Protein AF-0000000076374264 (afdb_homodimer)

Organism: Callorhinchus milii (NCBI:txid7868)

Structure (mmCIF, N/CA/C/O backbone):
data_AF-0000000076374264-model_v1
#
loop_
_entity.id
_entity.type
_entity.pdbx_description
1 polymer 'Immunoglobulin V-set domain-containing protein'
#
loop_
_atom_site.group_PDB
_atom_site.id
_atom_site.type_symbol
_atom_site.label_atom_id
_atom_site.label_alt_id
_atom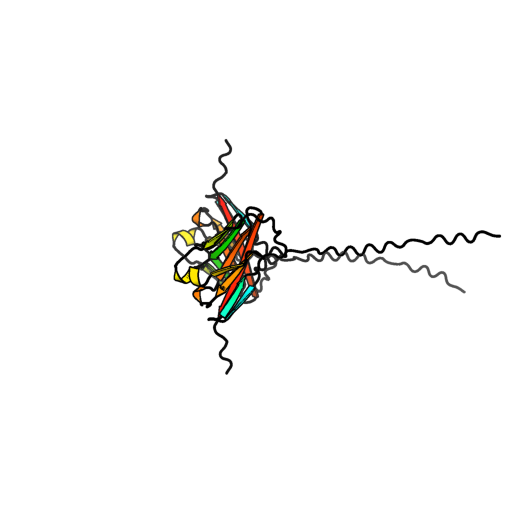_site.label_comp_id
_atom_site.label_asym_id
_atom_site.label_entity_id
_atom_site.label_seq_id
_atom_site.pdbx_PDB_ins_code
_atom_site.Cartn_x
_atom_site.Cartn_y
_atom_site.Cartn_z
_atom_site.occupancy
_atom_site.B_iso_or_equiv
_atom_site.auth_seq_id
_atom_site.auth_comp_id
_atom_site.auth_asym_id
_atom_site.auth_atom_id
_atom_site.pdbx_PDB_model_num
ATOM 1 N N . LEU A 1 1 ? 64.688 36.906 -27.109 1 21.7 1 LEU A N 1
ATOM 2 C CA . LEU A 1 1 ? 63.906 35.781 -27.516 1 21.7 1 LEU A CA 1
ATOM 3 C C . LEU A 1 1 ? 63.156 35.188 -26.312 1 21.7 1 LEU A C 1
ATOM 5 O O . LEU A 1 1 ? 63.406 35.562 -25.172 1 21.7 1 LEU A O 1
ATOM 9 N N . SER A 1 2 ? 63.312 33.812 -25.891 1 21.61 2 SER A N 1
ATOM 10 C CA . SER A 1 2 ? 62.156 32.906 -25.766 1 21.61 2 SER A CA 1
ATOM 11 C C . SER A 1 2 ? 61.375 33.219 -24.516 1 21.61 2 SER A C 1
ATOM 13 O O . SER A 1 2 ? 61.844 33.938 -23.625 1 21.61 2 SER A O 1
ATOM 15 N N . LEU A 1 3 ? 60.844 32.188 -23.984 1 24.75 3 LEU A N 1
ATOM 16 C CA . LEU A 1 3 ? 59.656 31.344 -23.859 1 24.75 3 LEU A CA 1
ATOM 17 C C . LEU A 1 3 ? 59.188 31.297 -22.422 1 24.75 3 LEU A C 1
ATOM 19 O O . LEU A 1 3 ? 58.281 30.516 -22.094 1 24.75 3 LEU A O 1
ATOM 23 N N . CYS A 1 4 ? 59.781 31.906 -21.375 1 28.73 4 CYS A N 1
ATOM 24 C CA . CYS A 1 4 ? 59.312 31.203 -20.188 1 28.73 4 CYS A CA 1
ATOM 25 C C . CYS A 1 4 ? 57.781 31.328 -20.078 1 28.73 4 CYS A C 1
ATOM 27 O O . CYS A 1 4 ? 57.25 32.438 -20.062 1 28.73 4 CYS A O 1
ATOM 29 N N . VAL A 1 5 ? 56.906 30.156 -20.391 1 30.7 5 VAL A N 1
ATOM 30 C CA . VAL A 1 5 ? 55.562 29.562 -20.469 1 30.7 5 VAL A CA 1
ATOM 31 C C . VAL A 1 5 ? 54.906 29.578 -19.078 1 30.7 5 VAL A C 1
ATOM 33 O O . VAL A 1 5 ? 54.719 28.531 -18.469 1 30.7 5 VAL A O 1
ATOM 36 N N . SER A 1 6 ? 55.25 30.234 -18.016 1 37.56 6 SER A N 1
ATOM 37 C CA . SER A 1 6 ? 54.594 29.734 -16.797 1 37.56 6 SER A CA 1
ATOM 38 C C . SER A 1 6 ? 53.094 29.828 -16.891 1 37.56 6 SER A C 1
ATOM 40 O O . SER A 1 6 ? 52.531 30.906 -17.125 1 37.56 6 SER A O 1
ATOM 42 N N . HIS A 1 7 ? 52.375 28.656 -17.5 1 33.78 7 HIS A N 1
ATOM 43 C CA . HIS A 1 7 ? 50.938 28.359 -17.547 1 33.78 7 HIS A CA 1
ATOM 44 C C . HIS A 1 7 ? 50.344 28.344 -16.141 1 33.78 7 HIS A C 1
ATOM 46 O O . HIS A 1 7 ? 50.781 27.578 -15.281 1 33.78 7 HIS A O 1
ATOM 52 N N . SER A 1 8 ? 49.969 29.422 -15.516 1 42.41 8 SER A N 1
ATOM 53 C CA . SER A 1 8 ? 49.156 29.453 -14.297 1 42.41 8 SER A CA 1
ATOM 54 C C . SER A 1 8 ? 47.844 28.656 -14.469 1 42.41 8 SER A C 1
ATOM 56 O O . SER A 1 8 ? 47.062 28.953 -15.352 1 42.41 8 SER A O 1
ATOM 58 N N . LEU A 1 9 ? 47.875 27.297 -14.195 1 34.19 9 LEU A N 1
ATOM 59 C CA . LEU A 1 9 ? 46.781 26.344 -14.055 1 34.19 9 LEU A CA 1
ATOM 60 C C . LEU A 1 9 ? 45.781 26.828 -13.016 1 34.19 9 LEU A C 1
ATOM 62 O O . LEU A 1 9 ? 46.094 26.891 -11.82 1 34.19 9 LEU A O 1
ATOM 66 N N . SER A 1 10 ? 44.938 27.828 -13.219 1 43.94 10 SER A N 1
ATOM 67 C CA . SER A 1 10 ? 43.844 28.156 -12.312 1 43.94 10 SER A CA 1
ATOM 68 C C . SER A 1 10 ? 42.875 27.016 -12.195 1 43.94 10 SER A C 1
ATOM 70 O O . SER A 1 10 ? 42.312 26.531 -13.203 1 43.94 10 SER A O 1
ATOM 72 N N . VAL A 1 11 ? 42.906 26.125 -11.172 1 30.8 11 VAL A N 1
ATOM 73 C CA . VAL A 1 11 ? 42 25.062 -10.742 1 30.8 11 VAL A CA 1
ATOM 74 C C . VAL A 1 11 ? 40.656 25.672 -10.344 1 30.8 11 VAL A C 1
ATOM 76 O O . VAL A 1 11 ? 40.594 26.469 -9.414 1 30.8 11 VAL A O 1
ATOM 79 N N . CYS A 1 12 ? 39.688 25.969 -11.266 1 33.09 12 CYS A N 1
ATOM 80 C CA . CYS A 1 12 ? 38.281 26.203 -10.969 1 33.09 12 CYS A CA 1
ATOM 81 C C . CYS A 1 12 ? 37.656 25.031 -10.203 1 33.09 12 CYS A C 1
ATOM 83 O O . CYS A 1 12 ? 37.5 23.953 -10.758 1 33.09 12 CYS A O 1
ATOM 85 N N . LEU A 1 13 ? 37.938 24.906 -8.922 1 30.41 13 LEU A N 1
ATOM 86 C CA . LEU A 1 13 ? 37.188 23.984 -8.062 1 30.41 13 LEU A CA 1
ATOM 87 C C . LEU A 1 13 ? 35.719 24.297 -8.07 1 30.41 13 LEU A C 1
ATOM 89 O O . LEU A 1 13 ? 35.281 25.297 -7.508 1 30.41 13 LEU A O 1
ATOM 93 N N . THR A 1 14 ? 34.938 24 -9.195 1 37.06 14 THR A N 1
ATOM 94 C CA . THR A 1 14 ? 33.469 23.969 -9.195 1 37.06 14 THR A CA 1
ATOM 95 C C . THR A 1 14 ? 32.938 22.984 -8.164 1 37.06 14 THR A C 1
ATOM 97 O O . THR A 1 14 ? 33.156 21.781 -8.281 1 37.06 14 THR A O 1
ATOM 100 N N . LEU A 1 15 ? 32.875 23.422 -6.918 1 33.69 15 LEU A N 1
ATOM 101 C CA . LEU A 1 15 ? 32.031 22.734 -5.938 1 33.69 15 LEU A CA 1
ATOM 102 C C . LEU A 1 15 ? 30.594 22.688 -6.406 1 33.69 15 LEU A C 1
ATOM 104 O O . LEU A 1 15 ? 29.875 23.688 -6.359 1 33.69 15 LEU A O 1
ATOM 108 N N . SER A 1 16 ? 30.266 21.875 -7.461 1 37.72 16 SER A N 1
ATOM 109 C CA . SER A 1 16 ? 28.859 21.594 -7.766 1 37.72 16 SER A CA 1
ATOM 110 C C . SER A 1 16 ? 28.188 20.844 -6.629 1 37.72 16 SER A C 1
ATOM 112 O O . SER A 1 16 ? 28.516 19.672 -6.371 1 37.72 16 SER A O 1
ATOM 114 N N . LEU A 1 17 ? 27.75 21.5 -5.602 1 33.06 17 LEU A N 1
ATOM 115 C CA . LEU A 1 17 ? 26.781 20.906 -4.691 1 33.06 17 LEU A CA 1
ATOM 116 C C . LEU A 1 17 ? 25.531 20.453 -5.445 1 33.06 17 LEU A C 1
ATOM 118 O O . LEU A 1 17 ? 24.672 21.266 -5.777 1 33.06 17 LEU A O 1
ATOM 122 N N . SER A 1 18 ? 25.625 19.438 -6.352 1 36.75 18 SER A N 1
ATOM 123 C CA . SER A 1 18 ? 24.406 18.812 -6.828 1 36.75 18 SER A CA 1
ATOM 124 C C . SER A 1 18 ? 23.609 18.203 -5.676 1 36.75 18 SER A C 1
ATOM 126 O O . SER A 1 18 ? 24.078 17.266 -5.02 1 36.75 18 SER A O 1
ATOM 128 N N . VAL A 1 19 ? 22.906 19 -4.98 1 33 19 VAL A N 1
ATOM 129 C CA . VAL A 1 19 ? 21.844 18.391 -4.168 1 33 19 VAL A CA 1
ATOM 130 C C . VAL A 1 19 ? 20.984 17.484 -5.031 1 33 19 VAL A C 1
ATOM 132 O O . VAL A 1 19 ? 20.188 17.953 -5.844 1 33 19 VAL A O 1
ATOM 135 N N . SER A 1 20 ? 21.531 16.344 -5.594 1 35.19 20 SER A N 1
ATOM 136 C CA . SER A 1 20 ? 20.656 15.289 -6.098 1 35.19 20 SER A CA 1
ATOM 137 C C . SER A 1 20 ? 19.625 14.891 -5.059 1 35.19 20 SER A C 1
ATOM 139 O O . SER A 1 20 ? 19.938 14.211 -4.082 1 35.19 20 SER A O 1
ATOM 141 N N . HIS A 1 21 ? 18.719 15.805 -4.816 1 34.31 21 HIS A N 1
ATOM 142 C CA . HIS A 1 21 ? 17.578 15.25 -4.105 1 34.31 21 HIS A CA 1
ATOM 143 C C . HIS A 1 21 ? 17.094 13.961 -4.758 1 34.31 21 HIS A C 1
ATOM 145 O O . HIS A 1 21 ? 16.547 13.984 -5.863 1 34.31 21 HIS A O 1
ATOM 151 N N . THR A 1 22 ? 17.812 12.875 -4.652 1 33.56 22 THR A N 1
ATOM 152 C CA . THR A 1 22 ? 17.25 11.562 -4.969 1 33.56 22 THR A CA 1
ATOM 153 C C . THR A 1 22 ? 15.938 11.336 -4.207 1 33.56 22 THR A C 1
ATOM 155 O O . THR A 1 22 ? 15.938 11.273 -2.975 1 33.56 22 THR A O 1
ATOM 158 N N . LEU A 1 23 ? 14.922 12.148 -4.504 1 34.53 23 LEU A N 1
ATOM 159 C CA . LEU A 1 23 ? 13.656 11.586 -4.043 1 34.53 23 LEU A CA 1
ATOM 160 C C . LEU A 1 23 ? 13.656 10.07 -4.141 1 34.53 23 LEU A C 1
ATOM 162 O O . LEU A 1 23 ? 13.828 9.516 -5.23 1 34.53 23 LEU A O 1
ATOM 166 N N . SER A 1 24 ? 14.344 9.367 -3.285 1 37.84 24 SER A N 1
ATOM 167 C CA . SER A 1 24 ? 14.219 7.914 -3.215 1 37.84 24 SER A CA 1
ATOM 168 C C . SER A 1 24 ? 12.766 7.48 -3.365 1 37.84 24 SER A C 1
ATOM 170 O O . SER A 1 24 ? 11.953 7.695 -2.465 1 37.84 24 SER A O 1
ATOM 172 N N . GLN A 1 25 ? 12.117 7.773 -4.512 1 42.06 25 GLN A N 1
ATOM 173 C CA . GLN A 1 25 ? 10.82 7.285 -4.953 1 42.06 25 GLN A CA 1
ATOM 174 C C . GLN A 1 25 ? 10.57 5.863 -4.457 1 42.06 25 GLN A C 1
ATOM 176 O O . GLN A 1 25 ? 11.383 4.965 -4.691 1 42.06 25 GLN A O 1
ATOM 181 N N . CYS A 1 26 ? 10.297 5.645 -3.232 1 46.81 26 CYS A N 1
ATOM 182 C CA . CYS A 1 26 ? 9.867 4.289 -2.904 1 46.81 26 CYS A CA 1
ATOM 183 C C . CYS A 1 26 ? 8.867 3.77 -3.926 1 46.81 26 CYS A C 1
ATOM 185 O O . CYS A 1 26 ? 7.703 4.184 -3.924 1 46.81 26 CYS A O 1
ATOM 187 N N . ASN A 1 27 ? 9.289 3.574 -5.156 1 53.56 27 ASN A N 1
ATOM 188 C CA . ASN A 1 27 ? 8.57 3.182 -6.363 1 53.56 27 ASN A CA 1
ATOM 189 C C . ASN A 1 27 ? 7.98 1.78 -6.234 1 53.56 27 ASN A C 1
ATOM 191 O O . ASN A 1 27 ? 8.719 0.8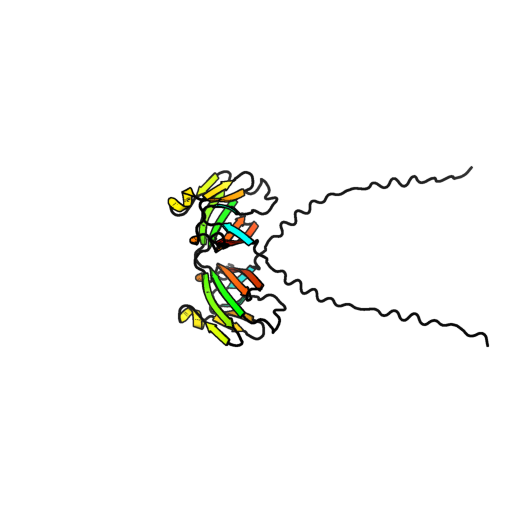 -6.113 1 53.56 27 ASN A O 1
ATOM 195 N N . ALA A 1 28 ? 6.762 1.718 -5.516 1 66.19 28 ALA A N 1
ATOM 196 C CA . ALA A 1 28 ? 6.137 0.41 -5.688 1 66.19 28 ALA A CA 1
ATOM 197 C C . ALA A 1 28 ? 6.309 -0.099 -7.113 1 66.19 28 ALA A C 1
ATOM 199 O O . ALA A 1 28 ? 6.332 0.688 -8.062 1 66.19 28 ALA A O 1
ATOM 200 N N . VAL A 1 29 ? 6.797 -1.328 -7.215 1 73.25 29 VAL A N 1
ATOM 201 C CA . VAL A 1 29 ? 6.812 -1.967 -8.523 1 73.25 29 VAL A CA 1
ATOM 202 C C . VAL A 1 29 ? 5.402 -2 -9.102 1 73.25 29 VAL A C 1
ATOM 204 O O . VAL A 1 29 ? 4.445 -2.334 -8.398 1 73.25 29 VAL A O 1
ATOM 207 N N . VAL A 1 30 ? 5.27 -1.472 -10.258 1 77.25 30 VAL A N 1
ATOM 208 C CA . VAL A 1 30 ? 3.971 -1.433 -10.922 1 77.25 30 VAL A CA 1
ATOM 209 C C . VAL A 1 30 ? 3.742 -2.734 -11.688 1 77.25 30 VAL A C 1
ATOM 211 O O . VAL A 1 30 ? 4.613 -3.188 -12.43 1 77.25 30 VAL A O 1
ATOM 214 N N . VAL A 1 31 ? 2.631 -3.357 -11.422 1 84.44 31 VAL A N 1
ATOM 215 C CA . VAL A 1 31 ? 2.201 -4.555 -12.141 1 84.44 31 VAL A CA 1
ATOM 216 C C . VAL A 1 31 ? 0.939 -4.25 -12.945 1 84.44 31 VAL A C 1
ATOM 218 O O . VAL A 1 31 ? -0.062 -3.791 -12.391 1 84.44 31 VAL A O 1
ATOM 221 N N . VAL A 1 32 ? 1.051 -4.461 -14.297 1 85.81 32 VAL A N 1
ATOM 222 C CA . VAL A 1 32 ? -0.078 -4.188 -15.18 1 85.81 32 VAL A CA 1
ATOM 223 C C . VAL A 1 32 ? -0.627 -5.5 -15.734 1 85.81 32 VAL A C 1
ATOM 225 O O . VAL A 1 32 ? 0.137 -6.41 -16.078 1 85.81 32 VAL A O 1
ATOM 228 N N . GLY A 1 33 ? -1.966 -5.633 -15.75 1 89.5 33 GLY A N 1
ATOM 229 C CA . GLY A 1 33 ? -2.602 -6.816 -16.312 1 89.5 33 GLY A CA 1
ATOM 230 C C . GLY A 1 33 ? -3.928 -6.52 -16.984 1 89.5 33 GLY A C 1
ATOM 231 O O . GLY A 1 33 ? -4.484 -5.434 -16.812 1 89.5 33 GLY A O 1
ATOM 232 N N . THR A 1 34 ? -4.312 -7.469 -17.828 1 92.56 34 THR A N 1
ATOM 233 C CA . THR A 1 34 ? -5.602 -7.414 -18.516 1 92.56 34 THR A CA 1
ATOM 234 C C . THR A 1 34 ? -6.625 -8.281 -17.797 1 92.56 34 THR A C 1
ATOM 236 O O . THR A 1 34 ? -6.305 -9.383 -17.344 1 92.56 34 THR A O 1
ATOM 239 N N . LEU A 1 35 ? -7.941 -7.754 -17.781 1 92 35 LEU A N 1
ATOM 240 C CA . LEU A 1 35 ? -9.008 -8.531 -17.156 1 92 35 LEU A CA 1
ATOM 241 C C . LEU A 1 35 ? -9.141 -9.898 -17.828 1 92 35 LEU A C 1
ATOM 243 O O . LEU A 1 35 ? -9.039 -10.008 -19.047 1 92 35 LEU A O 1
ATOM 247 N N . GLY A 1 36 ? -9.359 -10.898 -17.031 1 92.94 36 GLY A N 1
ATOM 248 C CA . GLY A 1 36 ? -9.531 -12.25 -17.531 1 92.94 36 GLY A CA 1
ATOM 249 C C . GLY A 1 36 ? -8.219 -12.992 -17.703 1 92.94 36 GLY A C 1
ATOM 250 O O . GLY A 1 36 ? -8.211 -14.211 -17.891 1 92.94 36 GLY A O 1
ATOM 251 N N . ASP A 1 37 ? -7.098 -12.336 -17.641 1 94.06 37 ASP A N 1
ATOM 252 C CA . ASP A 1 37 ? -5.793 -12.961 -17.828 1 94.06 37 ASP A CA 1
ATOM 253 C C . ASP A 1 37 ? -5.176 -13.352 -16.484 1 94.06 37 ASP A C 1
ATOM 255 O O . ASP A 1 37 ? -5.867 -13.398 -15.469 1 94.06 37 ASP A O 1
ATOM 259 N N . THR A 1 38 ? -3.953 -13.82 -16.578 1 94.62 38 THR A N 1
ATOM 260 C CA . THR A 1 38 ? -3.186 -14.227 -15.414 1 94.62 38 THR A CA 1
ATOM 261 C C . THR A 1 38 ? -1.975 -13.32 -15.219 1 94.62 38 THR A C 1
ATOM 263 O O . THR A 1 38 ? -1.305 -12.953 -16.188 1 94.62 38 THR A O 1
ATOM 266 N N . VAL A 1 39 ? -1.708 -12.961 -13.953 1 93.75 39 VAL A N 1
ATOM 267 C CA . VAL A 1 39 ? -0.512 -12.18 -13.648 1 93.75 39 VAL A CA 1
ATOM 268 C C . VAL A 1 39 ? 0.29 -12.867 -12.547 1 93.75 39 VAL A C 1
ATOM 270 O O . VAL A 1 39 ? -0.277 -13.555 -11.695 1 93.75 39 VAL A O 1
ATOM 273 N N . GLN A 1 40 ? 1.629 -12.641 -12.625 1 92.44 40 GLN A N 1
ATOM 274 C CA . GLN A 1 40 ? 2.525 -13.055 -11.555 1 92.44 40 GLN A CA 1
ATOM 275 C C . GLN A 1 40 ? 3.07 -11.844 -10.797 1 92.44 40 GLN A C 1
ATOM 277 O O . GLN A 1 40 ? 3.621 -10.922 -11.406 1 92.44 40 GLN A O 1
ATOM 282 N N . LEU A 1 41 ? 2.834 -11.875 -9.516 1 88.94 41 LEU A N 1
ATOM 283 C CA . LEU A 1 41 ? 3.432 -10.82 -8.703 1 88.94 41 LEU A CA 1
ATOM 284 C C . LEU A 1 41 ? 4.902 -11.117 -8.422 1 88.94 41 LEU A C 1
ATOM 286 O O . LEU A 1 41 ? 5.238 -12.203 -7.934 1 88.94 41 LEU A O 1
ATOM 290 N N . PRO A 1 42 ? 5.625 -10.117 -8.75 1 81.31 42 PRO A N 1
ATOM 291 C CA . PRO A 1 42 ? 7.055 -10.367 -8.578 1 81.31 42 PRO A CA 1
ATOM 292 C C . PRO A 1 42 ? 7.473 -10.453 -7.113 1 81.31 42 PRO A C 1
ATOM 294 O O . PRO A 1 42 ? 6.859 -9.805 -6.258 1 81.31 42 PRO A O 1
ATOM 297 N N . SER A 1 43 ? 8.336 -11.359 -6.773 1 78.12 43 SER A N 1
ATOM 298 C CA . SER A 1 43 ? 9.055 -11.414 -5.5 1 78.12 43 SER A CA 1
ATOM 299 C C . SER A 1 43 ? 10.5 -10.977 -5.664 1 78.12 43 SER A C 1
ATOM 301 O O . SER A 1 43 ? 11.07 -11.086 -6.754 1 78.12 43 SER A O 1
ATOM 303 N N . PRO A 1 44 ? 10.938 -10.266 -4.57 1 68.75 44 PRO A N 1
ATOM 304 C CA . PRO A 1 44 ? 12.344 -9.883 -4.719 1 68.75 44 PRO A CA 1
ATOM 305 C C . PRO A 1 44 ? 13.234 -11.055 -5.117 1 68.75 44 PRO A C 1
ATOM 307 O O . PRO A 1 44 ? 13.023 -12.18 -4.656 1 68.75 44 PRO A O 1
ATOM 310 N N . ARG A 1 45 ? 13.969 -10.641 -6.156 1 64.75 45 ARG A N 1
ATOM 311 C CA . ARG A 1 45 ? 14.922 -11.641 -6.617 1 64.75 45 ARG A CA 1
ATOM 312 C C . ARG A 1 45 ? 15.906 -12.016 -5.508 1 64.75 45 ARG A C 1
ATOM 314 O O . ARG A 1 45 ? 16.312 -11.156 -4.727 1 64.75 45 ARG A O 1
ATOM 321 N N . GLY A 1 46 ? 16.156 -13.258 -5.445 1 64.88 46 GLY A N 1
ATOM 322 C CA . GLY A 1 46 ? 17.188 -13.734 -4.535 1 64.88 46 GLY A CA 1
ATOM 323 C C . GLY A 1 46 ? 16.625 -14.227 -3.215 1 64.88 46 GLY A C 1
ATOM 324 O O . GLY A 1 46 ? 17.375 -14.391 -2.244 1 64.88 46 GLY A O 1
ATOM 325 N N . LEU A 1 47 ? 15.336 -14.117 -3.225 1 68.06 47 LEU A N 1
ATOM 326 C CA . LEU A 1 47 ? 14.836 -14.727 -1.999 1 68.06 47 LEU A CA 1
ATOM 327 C C . LEU A 1 47 ? 15.43 -16.109 -1.798 1 68.06 47 LEU A C 1
ATOM 329 O O . LEU A 1 47 ? 15.5 -16.906 -2.742 1 68.06 47 LEU A O 1
ATOM 333 N N . SER A 1 48 ? 16.375 -16.109 -0.872 1 63.22 48 SER A N 1
ATOM 334 C CA . SER A 1 48 ? 17.125 -17.312 -0.541 1 63.22 48 SER A CA 1
ATOM 335 C C . SER A 1 48 ? 16.172 -18.484 -0.235 1 63.22 48 SER A C 1
ATOM 337 O O . SER A 1 48 ? 15.062 -18.266 0.247 1 63.22 48 SER A O 1
ATOM 339 N N . PRO A 1 49 ? 16.578 -19.547 -0.629 1 62.97 49 PRO A N 1
ATOM 340 C CA . PRO A 1 49 ? 15.867 -20.766 -0.216 1 62.97 49 PRO A CA 1
ATOM 341 C C . PRO A 1 49 ? 15.656 -20.844 1.294 1 62.97 49 PRO A C 1
ATOM 343 O O . PRO A 1 49 ? 14.828 -21.625 1.768 1 62.97 49 PRO A O 1
ATOM 346 N N . GLU A 1 50 ? 16.234 -19.875 1.993 1 75.19 50 GLU A N 1
ATOM 347 C CA . GLU A 1 50 ? 16.188 -19.984 3.449 1 75.19 50 GLU A CA 1
ATOM 348 C C . GLU A 1 50 ? 15.031 -19.172 4.031 1 75.19 50 GLU A C 1
ATOM 350 O O . GLU A 1 50 ? 14.836 -19.141 5.246 1 75.19 50 GLU A O 1
ATOM 355 N N . ILE A 1 51 ? 14.242 -18.781 3.143 1 81 51 ILE A N 1
ATOM 356 C CA . ILE A 1 51 ? 13.141 -17.984 3.672 1 81 51 ILE A CA 1
ATOM 357 C C . ILE A 1 51 ? 12.109 -18.906 4.312 1 81 51 ILE A C 1
ATOM 359 O O . ILE A 1 51 ? 11.617 -19.844 3.672 1 81 51 ILE A O 1
ATOM 363 N N . ASP A 1 52 ? 11.828 -18.516 5.555 1 84.31 52 ASP A N 1
ATOM 364 C CA . ASP A 1 52 ? 10.977 -19.391 6.348 1 84.31 52 ASP A CA 1
ATOM 365 C C . ASP A 1 52 ? 9.5 -19.031 6.168 1 84.31 52 ASP A C 1
ATOM 367 O O . ASP A 1 52 ? 8.625 -19.891 6.355 1 84.31 52 ASP A O 1
ATOM 371 N N . SER A 1 53 ? 9.305 -17.719 5.906 1 89.62 53 SER A N 1
ATOM 372 C CA . SER A 1 53 ? 7.895 -17.344 5.812 1 89.62 53 SER A CA 1
ATOM 373 C C . SER A 1 53 ? 7.691 -16.156 4.879 1 89.62 53 SER A C 1
ATOM 375 O O . SER A 1 53 ? 8.477 -15.211 4.895 1 89.62 53 SER A O 1
ATOM 377 N N . VAL A 1 54 ? 6.68 -16.344 4.016 1 90.44 54 VAL A N 1
ATOM 378 C CA . VAL A 1 54 ? 6.223 -15.242 3.17 1 90.44 54 VAL A CA 1
ATOM 379 C C . VAL A 1 54 ? 4.703 -15.125 3.242 1 90.44 54 VAL A C 1
ATOM 381 O O . VAL A 1 54 ? 3.996 -16.141 3.174 1 90.44 54 VAL A O 1
ATOM 384 N N . MET A 1 55 ? 4.152 -13.93 3.459 1 92.19 55 MET A N 1
ATOM 385 C CA . MET A 1 55 ? 2.715 -13.664 3.445 1 92.19 55 MET A CA 1
ATOM 386 C C . MET A 1 55 ? 2.359 -12.633 2.381 1 92.19 55 MET A C 1
ATOM 388 O O . MET A 1 55 ? 3.029 -11.609 2.26 1 92.19 55 MET A O 1
ATOM 392 N N . TRP A 1 56 ? 1.332 -12.992 1.521 1 93 56 TRP A N 1
ATOM 393 C CA . TRP A 1 56 ? 0.795 -12.07 0.529 1 93 56 TRP A CA 1
ATOM 394 C C . TRP A 1 56 ? -0.571 -11.547 0.956 1 93 56 TRP A C 1
ATOM 396 O O . TRP A 1 56 ? -1.452 -12.32 1.33 1 93 56 TRP A O 1
ATOM 406 N N . SER A 1 57 ? -0.733 -10.203 0.886 1 91.38 57 SER A N 1
ATOM 407 C CA . SER A 1 57 ? -2.01 -9.578 1.213 1 91.38 57 SER A CA 1
ATOM 408 C C . SER A 1 57 ? -2.391 -8.531 0.178 1 91.38 57 SER A C 1
ATOM 410 O O . SER A 1 57 ? -1.52 -7.879 -0.405 1 91.38 57 SER A O 1
ATOM 412 N N . HIS A 1 58 ? -3.693 -8.477 -0.099 1 89.62 58 HIS A N 1
ATOM 413 C CA . HIS A 1 58 ? -4.27 -7.441 -0.952 1 89.62 58 HIS A CA 1
ATOM 414 C C . HIS A 1 58 ? -5.004 -6.391 -0.126 1 89.62 58 HIS A C 1
ATOM 416 O O . HIS A 1 58 ? -5.809 -6.73 0.742 1 89.62 58 HIS A O 1
ATOM 422 N N . THR A 1 59 ? -4.57 -5.148 -0.382 1 81.75 59 THR A N 1
ATOM 423 C CA . THR A 1 59 ? -5.262 -4.086 0.344 1 81.75 59 THR A CA 1
ATOM 424 C C . THR A 1 59 ? -6.41 -3.521 -0.484 1 81.75 59 THR A C 1
ATOM 426 O O . THR A 1 59 ? -6.285 -3.359 -1.699 1 81.75 59 THR A O 1
ATOM 429 N N . SER A 1 60 ? -7.59 -3.713 0.023 1 69.69 60 SER A N 1
ATOM 430 C CA . SER A 1 60 ? -8.797 -3.289 -0.675 1 69.69 60 SER A CA 1
ATOM 431 C C . SER A 1 60 ? -8.961 -1.773 -0.635 1 69.69 60 SER A C 1
ATOM 433 O O . SER A 1 60 ? -7.984 -1.037 -0.816 1 69.69 60 SER A O 1
ATOM 435 N N . THR A 1 61 ? -10.039 -1.358 0.061 1 66 61 THR A N 1
ATOM 436 C CA . THR A 1 61 ? -10.688 -0.067 -0.144 1 66 61 THR A CA 1
ATOM 437 C C . THR A 1 61 ? -9.797 1.067 0.367 1 66 61 THR A C 1
ATOM 439 O O . THR A 1 61 ? -9.367 1.052 1.521 1 66 61 THR A O 1
ATOM 442 N N . ALA A 1 62 ? -9.258 1.768 -0.547 1 75.62 62 ALA A N 1
ATOM 443 C CA . ALA A 1 62 ? -8.555 3.01 -0.233 1 75.62 62 ALA A CA 1
ATOM 444 C C . ALA A 1 62 ? -9.531 4.09 0.228 1 75.62 62 ALA A C 1
ATOM 446 O O . ALA A 1 62 ? -10.445 4.461 -0.508 1 75.62 62 ALA A O 1
ATOM 447 N N . GLN A 1 63 ? -9.43 4.348 1.531 1 87.62 63 GLN A N 1
ATOM 448 C CA . GLN A 1 63 ? -10.188 5.484 2.041 1 87.62 63 GLN A CA 1
ATOM 449 C C . GLN A 1 63 ? -9.445 6.797 1.792 1 87.62 63 GLN A C 1
ATOM 451 O O . GLN A 1 63 ? -8.344 6.996 2.305 1 87.62 63 GLN A O 1
ATOM 456 N N . LYS A 1 64 ? -10.227 7.711 1.054 1 92.81 64 LYS A N 1
ATOM 457 C CA . LYS A 1 64 ? -9.648 9.031 0.841 1 92.81 64 LYS A CA 1
ATOM 458 C C . LYS A 1 64 ? -9.602 9.828 2.143 1 92.81 64 LYS A C 1
ATOM 460 O O . LYS A 1 64 ? -10.555 9.82 2.918 1 92.81 64 LYS A O 1
ATOM 465 N N . LEU A 1 65 ? -8.469 10.469 2.346 1 95.88 65 LEU A N 1
ATOM 466 C CA . LEU A 1 65 ? -8.328 11.305 3.531 1 95.88 65 LEU A CA 1
ATOM 467 C C . LEU A 1 65 ? -8.383 12.781 3.16 1 95.88 65 LEU A C 1
ATOM 469 O O . LEU A 1 65 ? -9.102 13.562 3.791 1 95.88 65 LEU A O 1
ATOM 473 N N . ALA A 1 66 ? -7.621 13.172 2.104 1 96.69 66 ALA A N 1
ATOM 474 C CA . ALA A 1 66 ? -7.559 14.57 1.693 1 96.69 66 ALA A CA 1
ATOM 475 C C . ALA A 1 66 ? -7.09 14.695 0.247 1 96.69 66 ALA A C 1
ATOM 477 O O . ALA A 1 66 ? -6.48 13.773 -0.298 1 96.69 66 ALA A O 1
ATOM 478 N N . GLU A 1 67 ? -7.508 15.859 -0.366 1 95.56 67 GLU A N 1
ATOM 479 C CA . GLU A 1 67 ? -7.059 16.219 -1.709 1 95.56 67 GLU A CA 1
ATOM 480 C C . GLU A 1 67 ? -6.711 17.703 -1.801 1 95.56 67 GLU A C 1
ATOM 482 O O . GLU A 1 67 ? -7.461 18.547 -1.315 1 95.56 67 GLU A O 1
ATOM 487 N N . TYR A 1 68 ? -5.492 17.844 -2.299 1 94.12 68 TYR A N 1
ATOM 488 C CA . TYR A 1 68 ? -5.102 19.188 -2.689 1 94.12 68 TYR A CA 1
ATOM 489 C C . TYR A 1 68 ? -5.215 19.375 -4.195 1 94.12 68 TYR A C 1
ATOM 491 O O . TYR A 1 68 ? -4.672 18.578 -4.969 1 94.12 68 TYR A O 1
ATOM 499 N N . ARG A 1 69 ? -5.934 20.438 -4.57 1 93.25 69 ARG A N 1
ATOM 500 C CA . ARG A 1 69 ? -6.059 20.75 -5.988 1 93.25 69 ARG A CA 1
ATOM 501 C C . ARG A 1 69 ? -6.18 22.266 -6.195 1 93.25 69 ARG A C 1
ATOM 503 O O . ARG A 1 69 ? -7.066 22.906 -5.629 1 93.25 69 ARG A O 1
ATOM 510 N N . LYS A 1 70 ? -5.258 22.734 -6.988 1 89.31 70 LYS A N 1
ATOM 511 C CA . LYS A 1 70 ? -5.297 24.141 -7.41 1 89.31 70 LYS A CA 1
ATOM 512 C C . LYS A 1 70 ? -5.5 25.062 -6.215 1 89.31 70 LYS A C 1
ATOM 514 O O . LYS A 1 70 ? -6.371 25.938 -6.238 1 89.31 70 LYS A O 1
ATOM 519 N N . GLY A 1 71 ? -4.781 24.875 -5.199 1 89.12 71 GLY A N 1
ATOM 520 C CA . GLY A 1 71 ? -4.738 25.781 -4.059 1 8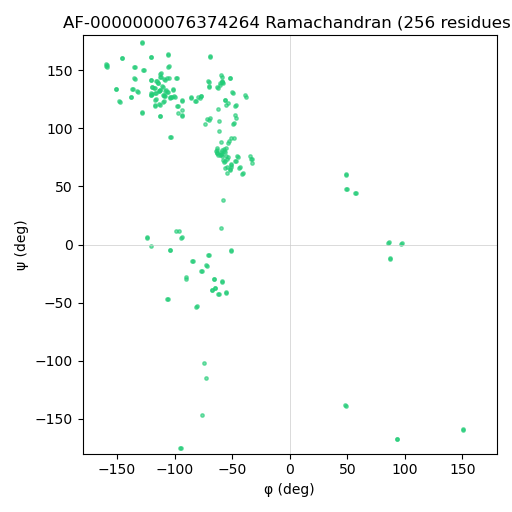9.12 71 GLY A CA 1
ATOM 521 C C . GLY A 1 71 ? -5.824 25.5 -3.035 1 89.12 71 GLY A C 1
ATOM 522 O O . GLY A 1 71 ? -5.91 26.188 -2.014 1 89.12 71 GLY A O 1
ATOM 523 N N . LYS A 1 72 ? -6.613 24.531 -3.213 1 94.56 72 LYS A N 1
ATOM 524 C CA . LYS A 1 72 ? -7.699 24.188 -2.295 1 94.56 72 LYS A CA 1
ATOM 525 C C . LYS A 1 72 ? -7.547 22.781 -1.756 1 94.56 72 LYS A C 1
ATOM 527 O O . LYS A 1 72 ? -7.145 21.875 -2.488 1 94.56 72 LYS A O 1
ATOM 532 N N . THR A 1 73 ? -7.918 22.75 -0.415 1 95.81 73 THR A N 1
ATOM 533 C CA . THR A 1 73 ? -7.859 21.438 0.196 1 95.81 73 THR A CA 1
ATOM 534 C C . THR A 1 73 ? -9.258 20.953 0.571 1 95.81 73 THR A C 1
ATOM 536 O O . THR A 1 73 ? -10.047 21.703 1.138 1 95.81 73 THR A O 1
ATOM 539 N N . GLU A 1 74 ? -9.508 19.688 0.175 1 97.69 74 GLU A N 1
ATOM 540 C CA . GLU A 1 74 ? -10.734 19.016 0.598 1 97.69 74 GLU A CA 1
ATOM 541 C C . GLU A 1 74 ? -10.422 17.812 1.481 1 97.69 74 GLU A C 1
ATOM 543 O O . GLU A 1 74 ? -9.469 17.062 1.215 1 97.69 74 GLU A O 1
ATOM 548 N N . TYR A 1 75 ? -11.281 17.641 2.543 1 97.31 75 TYR A N 1
ATOM 549 C CA . TYR A 1 75 ? -11.125 16.531 3.48 1 97.31 75 TYR A CA 1
ATOM 550 C C . TYR A 1 75 ? -12.273 15.547 3.354 1 97.31 75 TYR A C 1
ATOM 552 O O . TYR A 1 75 ? -13.414 15.938 3.068 1 97.31 75 TYR A O 1
ATOM 560 N N . TYR A 1 76 ? -11.93 14.32 3.59 1 96.12 76 TYR A N 1
ATOM 561 C CA . TYR A 1 76 ? -12.922 13.266 3.406 1 96.12 76 TYR A CA 1
ATOM 562 C C . TYR A 1 76 ? -13.016 12.383 4.648 1 96.12 76 TYR A C 1
ATOM 564 O O . TYR A 1 76 ? -12.234 12.539 5.586 1 96.12 76 TYR A O 1
ATOM 572 N N . GLY A 1 77 ? -14.016 11.453 4.609 1 91.75 77 GLY A N 1
ATOM 573 C CA . GLY A 1 77 ? -14.211 10.539 5.723 1 91.75 77 GLY A CA 1
ATOM 574 C C . GLY A 1 77 ? -15.227 11.039 6.738 1 91.75 77 GLY A C 1
ATOM 575 O O . GLY A 1 77 ? -16.031 11.93 6.438 1 91.75 77 GLY A O 1
ATOM 576 N N . THR A 1 78 ? -15.188 10.359 7.828 1 93.38 78 THR A N 1
ATOM 577 C CA . THR A 1 78 ? -16.109 10.734 8.891 1 93.38 78 THR A CA 1
ATOM 578 C C . THR A 1 78 ? -15.727 12.078 9.492 1 93.38 78 THR A C 1
ATOM 580 O O . THR A 1 78 ? -14.594 12.539 9.32 1 93.38 78 THR A O 1
ATOM 583 N N . GLU A 1 79 ? -16.672 12.75 10.211 1 96 79 GLU A N 1
ATOM 584 C CA . GLU A 1 79 ? -16.375 14 10.906 1 96 79 GLU A CA 1
ATOM 585 C C . GLU A 1 79 ? -15.203 13.836 11.859 1 96 79 GLU A C 1
ATOM 587 O O . GLU A 1 79 ? -14.328 14.703 11.938 1 96 79 GLU A O 1
ATOM 592 N N . GLU A 1 80 ? -15.203 12.68 12.539 1 95.06 80 GLU A N 1
ATOM 593 C CA . GLU A 1 80 ? -14.133 12.406 13.492 1 95.06 80 GLU A CA 1
ATOM 594 C C . GLU A 1 80 ? -12.781 12.344 12.789 1 95.06 80 GLU A C 1
ATOM 596 O O . GLU A 1 80 ? -11.789 12.891 13.281 1 95.06 80 GLU A O 1
ATOM 601 N N . MET A 1 81 ? -12.758 11.719 11.695 1 93.88 81 MET A N 1
ATOM 602 C CA . MET A 1 81 ? -11.508 11.594 10.945 1 93.88 81 MET A CA 1
ATOM 603 C C . MET A 1 81 ? -11.062 12.953 10.406 1 93.88 81 MET A C 1
ATOM 605 O O . MET A 1 81 ? -9.875 13.281 10.469 1 93.88 81 MET A O 1
ATOM 609 N N . ARG A 1 82 ? -11.969 13.734 9.969 1 96.81 82 ARG A N 1
ATOM 610 C CA . ARG A 1 82 ? -11.648 15.023 9.367 1 96.81 82 ARG A CA 1
ATOM 611 C C . ARG A 1 82 ? -11.031 15.969 10.398 1 96.81 82 ARG A C 1
ATOM 613 O O . ARG A 1 82 ? -10.188 16.797 10.062 1 96.81 82 ARG A O 1
ATOM 620 N N . LYS A 1 83 ? -11.422 15.789 11.602 1 96.94 83 LYS A N 1
ATOM 621 C CA . LYS A 1 83 ? -10.906 16.641 12.664 1 96.94 83 LYS A CA 1
ATOM 622 C C . LYS A 1 83 ? -9.453 16.312 12.977 1 96.94 83 LYS A C 1
ATOM 624 O O . LYS A 1 83 ? -8.727 17.141 13.547 1 96.94 83 LYS A O 1
ATOM 629 N N . ARG A 1 84 ? -9.016 15.164 12.578 1 97.5 84 ARG A N 1
ATOM 630 C CA . ARG A 1 84 ? -7.688 14.703 12.969 1 97.5 84 ARG A CA 1
ATOM 631 C C . ARG A 1 84 ? -6.695 14.836 11.82 1 97.5 84 ARG A C 1
ATOM 633 O O . ARG A 1 84 ? -5.496 14.625 12 1 97.5 84 ARG A O 1
ATOM 640 N N . VAL A 1 85 ? -7.145 15.234 10.672 1 97.44 85 VAL A N 1
ATOM 641 C CA . VAL A 1 85 ? -6.293 15.281 9.484 1 97.44 85 VAL A CA 1
ATOM 642 C C . VAL A 1 85 ? -6.07 16.734 9.07 1 97.44 85 VAL A C 1
ATOM 644 O O . VAL A 1 85 ? -7.02 17.516 9 1 97.44 85 VAL A O 1
ATOM 647 N N . THR A 1 86 ? -4.734 17.047 8.789 1 97.19 86 THR A N 1
ATOM 648 C CA . THR A 1 86 ? -4.387 18.391 8.32 1 97.19 86 THR A CA 1
ATOM 649 C C . THR A 1 86 ? -3.381 18.312 7.176 1 97.19 86 THR A C 1
ATOM 651 O O . THR A 1 86 ? -2.375 17.609 7.27 1 97.19 86 THR A O 1
ATOM 654 N N . VAL A 1 87 ? -3.715 19.125 6.129 1 95.12 87 VAL A N 1
ATOM 655 C CA . VAL A 1 87 ? -2.773 19.234 5.02 1 95.12 87 VAL A CA 1
ATOM 656 C C . VAL A 1 87 ? -2.014 20.562 5.125 1 95.12 87 VAL A C 1
ATOM 658 O O . VAL A 1 87 ? -2.623 21.625 5.25 1 95.12 87 VAL A O 1
ATOM 661 N N . HIS A 1 88 ? -0.68 20.406 5.086 1 92.5 88 HIS A N 1
ATOM 662 C CA . HIS A 1 88 ? 0.167 21.594 4.992 1 92.5 88 HIS A CA 1
ATOM 663 C C . HIS A 1 88 ? 0.516 21.906 3.541 1 92.5 88 HIS A C 1
ATOM 665 O O . HIS A 1 88 ? 1.336 21.203 2.932 1 92.5 88 HIS A O 1
ATOM 671 N N . ARG A 1 89 ? 0.005 22.953 3.018 1 88.62 89 ARG A N 1
ATOM 672 C CA . ARG A 1 89 ? 0.055 23.25 1.589 1 88.62 89 ARG A CA 1
ATOM 673 C C . ARG A 1 89 ? 1.438 23.75 1.18 1 88.62 89 ARG A C 1
ATOM 675 O O . ARG A 1 89 ? 1.828 23.625 0.017 1 88.62 89 ARG A O 1
ATOM 682 N N . GLU A 1 90 ? 2.094 24.234 2.123 1 85.75 90 GLU A N 1
ATOM 683 C CA . GLU A 1 90 ? 3.412 24.781 1.818 1 85.75 90 GLU A CA 1
ATOM 684 C C . GLU A 1 90 ? 4.371 23.688 1.353 1 85.75 90 GLU A C 1
ATOM 686 O O . GLU A 1 90 ? 5.219 23.922 0.492 1 85.75 90 GLU A O 1
ATOM 691 N N . ASN A 1 91 ? 4.258 22.5 1.963 1 85.12 91 ASN A N 1
ATOM 692 C CA . ASN A 1 91 ? 5.148 21.406 1.58 1 85.12 91 ASN A CA 1
ATOM 693 C C . ASN A 1 91 ? 4.363 20.172 1.161 1 85.12 91 ASN A C 1
ATOM 695 O O . ASN A 1 91 ? 4.945 19.094 0.945 1 85.12 91 ASN A O 1
ATOM 699 N N . LEU A 1 92 ? 3.062 20.266 1.081 1 89.75 92 LEU A N 1
ATOM 700 C CA . LEU A 1 92 ? 2.17 19.219 0.608 1 89.75 92 LEU A CA 1
ATOM 701 C C . LEU A 1 92 ? 2.348 17.953 1.433 1 89.75 92 LEU A C 1
ATOM 703 O O . LEU A 1 92 ? 2.461 16.844 0.877 1 89.75 92 LEU A O 1
ATOM 707 N N . THR A 1 93 ? 2.416 18.156 2.781 1 90.38 93 THR A N 1
ATOM 708 C CA . THR A 1 93 ? 2.459 17.031 3.711 1 90.38 93 THR A CA 1
ATOM 709 C C . THR A 1 93 ? 1.115 16.875 4.414 1 90.38 93 THR A C 1
ATOM 711 O O . THR A 1 93 ? 0.34 17.828 4.523 1 90.38 93 THR A O 1
ATOM 714 N N . LEU A 1 94 ? 0.819 15.609 4.84 1 94.56 94 LEU A N 1
ATOM 715 C CA . LEU A 1 94 ? -0.381 15.289 5.605 1 94.56 94 LEU A CA 1
ATOM 716 C C . LEU A 1 94 ? -0.03 14.953 7.051 1 94.56 94 LEU A C 1
ATOM 718 O O . LEU A 1 94 ? 0.874 14.156 7.305 1 94.56 94 LEU A O 1
ATOM 722 N N . GLN A 1 95 ? -0.719 15.641 7.883 1 96.94 95 GLN A N 1
ATOM 723 C CA . GLN A 1 95 ? -0.557 15.414 9.312 1 96.94 95 GLN A CA 1
ATOM 724 C C . GLN A 1 95 ? -1.771 14.695 9.898 1 96.94 95 GLN A C 1
ATOM 726 O O . GLN A 1 95 ? -2.912 15.062 9.609 1 96.94 95 GLN A O 1
ATOM 731 N N . ILE A 1 96 ? -1.513 13.656 10.688 1 96.44 96 ILE A N 1
ATOM 732 C CA . ILE A 1 96 ? -2.576 12.977 11.414 1 96.44 96 ILE A CA 1
ATOM 733 C C . ILE A 1 96 ? -2.352 13.125 12.914 1 96.44 96 ILE A C 1
ATOM 735 O O . ILE A 1 96 ? -1.297 12.75 13.438 1 96.44 96 ILE A O 1
ATOM 739 N N . SER A 1 97 ? -3.314 13.625 13.562 1 96.94 97 SER A N 1
ATOM 740 C CA . SER A 1 97 ? -3.236 13.828 15.008 1 96.94 97 SER A CA 1
ATOM 741 C C . SER A 1 97 ? -4.074 12.797 15.758 1 96.94 97 SER A C 1
ATOM 743 O O . SER A 1 97 ? -4.926 12.133 15.164 1 96.94 97 SER A O 1
ATOM 745 N N . ASP A 1 98 ? -3.781 12.688 17.078 1 96.44 98 ASP A N 1
ATOM 746 C CA . ASP A 1 98 ? -4.496 11.734 17.938 1 96.44 98 ASP A CA 1
ATOM 747 C C . ASP A 1 98 ? -4.539 10.352 17.297 1 96.44 98 ASP A C 1
ATOM 749 O O . ASP A 1 98 ? -5.613 9.789 17.094 1 96.44 98 ASP A O 1
ATOM 753 N N . LEU A 1 99 ? -3.32 9.875 17.094 1 94.44 99 LEU A N 1
ATOM 754 C CA . LEU A 1 99 ? -3.137 8.617 16.375 1 94.44 99 LEU A CA 1
ATOM 755 C C . LEU A 1 99 ? -3.873 7.477 17.078 1 94.44 99 LEU A C 1
ATOM 757 O O . LEU A 1 99 ? -3.832 7.371 18.312 1 94.44 99 LEU A O 1
ATOM 761 N N . ARG A 1 100 ? -4.484 6.605 16.203 1 92.75 100 ARG A N 1
ATOM 762 C CA . ARG A 1 100 ? -5.16 5.391 16.641 1 92.75 100 ARG A CA 1
ATOM 763 C C . ARG A 1 100 ? -4.535 4.152 16.016 1 92.75 100 ARG A C 1
ATOM 765 O O . ARG A 1 100 ? -3.85 4.25 14.992 1 92.75 100 ARG A O 1
ATOM 772 N N . ARG A 1 101 ? -4.84 2.984 16.672 1 89.44 101 ARG A N 1
ATOM 773 C CA . ARG A 1 101 ? -4.355 1.728 16.109 1 89.44 101 ARG A CA 1
ATOM 774 C C . ARG A 1 101 ? -4.887 1.52 14.688 1 89.44 101 ARG A C 1
ATOM 776 O O . ARG A 1 101 ? -4.191 0.967 13.836 1 89.44 101 ARG A O 1
ATOM 783 N N . THR A 1 102 ? -6.148 2.045 14.461 1 86.69 102 THR A N 1
ATOM 784 C CA . THR A 1 102 ? -6.805 1.853 13.18 1 86.69 102 THR A CA 1
ATOM 785 C C . THR A 1 102 ? -6.117 2.674 12.094 1 86.69 102 THR A C 1
ATOM 787 O O . THR A 1 102 ? -6.359 2.461 10.898 1 86.69 102 THR A O 1
ATOM 790 N N . ASP A 1 103 ? -5.176 3.562 12.5 1 89.75 103 ASP A N 1
ATOM 791 C CA . ASP A 1 103 ? -4.457 4.363 11.516 1 89.75 103 ASP A CA 1
ATOM 792 C C . ASP A 1 103 ? -3.262 3.598 10.953 1 89.75 103 ASP A C 1
ATOM 794 O O . ASP A 1 103 ? -2.654 4.02 9.961 1 89.75 103 ASP A O 1
ATOM 798 N N . THR A 1 104 ? -2.857 2.5 11.578 1 86.38 104 THR A N 1
ATOM 799 C CA . THR A 1 104 ? -1.776 1.662 11.07 1 86.38 104 THR A CA 1
ATOM 800 C C . THR A 1 104 ? -2.145 1.062 9.719 1 86.38 104 THR A C 1
ATOM 802 O O . THR A 1 104 ? -3.268 0.585 9.531 1 86.38 104 THR A O 1
ATOM 805 N N . GLY A 1 105 ? -1.062 1.156 8.789 1 85 105 GLY A N 1
ATOM 806 C CA . GLY A 1 105 ? -1.301 0.561 7.48 1 85 105 GLY A CA 1
ATOM 807 C C . GLY A 1 105 ? -0.533 1.242 6.363 1 85 105 GLY A C 1
ATOM 808 O O . GLY A 1 105 ? 0.512 1.851 6.605 1 85 105 GLY A O 1
ATOM 809 N N . VAL A 1 106 ? -1.074 1.021 5.129 1 87.12 106 VAL A N 1
ATOM 810 C CA . VAL A 1 106 ? -0.424 1.573 3.945 1 87.12 106 VAL A CA 1
ATOM 811 C C . VAL A 1 106 ? -1.164 2.828 3.486 1 87.12 106 VAL A C 1
ATOM 813 O O . VAL A 1 106 ? -2.395 2.83 3.391 1 87.12 106 VAL A O 1
ATOM 816 N N . TYR A 1 107 ? -0.328 3.826 3.234 1 88.69 107 TYR A N 1
ATOM 817 C CA . TYR A 1 107 ? -0.842 5.07 2.67 1 88.69 107 TYR A CA 1
ATOM 818 C C . TYR A 1 107 ? -0.345 5.266 1.242 1 88.69 107 TYR A C 1
ATOM 820 O O . TYR A 1 107 ? 0.814 4.98 0.937 1 88.69 107 TYR A O 1
ATOM 828 N N . ARG A 1 108 ? -1.259 5.832 0.48 1 87.25 108 ARG A N 1
ATOM 829 C CA . ARG A 1 108 ? -0.934 6.176 -0.901 1 87.25 108 ARG A CA 1
ATOM 830 C C . ARG A 1 108 ? -0.999 7.684 -1.121 1 87.25 108 ARG A C 1
ATOM 832 O O . ARG A 1 108 ? -1.962 8.336 -0.709 1 87.25 108 ARG A O 1
ATOM 839 N N . ILE A 1 109 ? 0.082 8.164 -1.718 1 89 109 ILE A N 1
ATOM 840 C CA . ILE A 1 109 ? 0.14 9.555 -2.156 1 89 109 ILE A CA 1
ATOM 841 C C . ILE A 1 109 ? 0.176 9.609 -3.682 1 89 109 ILE A C 1
ATOM 843 O O . ILE A 1 109 ? 1.174 9.234 -4.301 1 89 109 ILE A O 1
ATOM 847 N N . SER A 1 110 ? -0.925 10.086 -4.227 1 87.06 110 SER A N 1
ATOM 848 C CA . SER A 1 110 ? -0.985 10.266 -5.676 1 87.06 110 SER A CA 1
ATOM 849 C C . SER A 1 110 ? -0.668 11.703 -6.07 1 87.06 110 SER A C 1
ATOM 851 O O . SER A 1 110 ? -1.332 12.641 -5.613 1 87.06 110 SER A O 1
ATOM 853 N N . ILE A 1 111 ? 0.365 11.836 -6.828 1 87.94 111 ILE A N 1
ATOM 854 C CA . ILE A 1 111 ? 0.806 13.156 -7.27 1 87.94 111 ILE A CA 1
ATOM 855 C C . ILE A 1 111 ? 0.398 13.375 -8.719 1 87.94 111 ILE A C 1
ATOM 857 O O . ILE A 1 111 ? 1.138 13.023 -9.641 1 87.94 111 ILE A O 1
ATOM 861 N N . GLY A 1 112 ? -0.763 13.969 -8.781 1 81.81 112 GLY A N 1
ATOM 862 C CA . GLY A 1 112 ? -1.293 14.125 -10.125 1 81.81 112 GLY A CA 1
ATOM 863 C C . GLY A 1 112 ? -1.237 12.844 -10.938 1 81.81 112 GLY A C 1
ATOM 864 O O . GLY A 1 112 ? -1.669 11.789 -10.477 1 81.81 112 GLY A O 1
ATOM 865 N N . SER A 1 113 ? -0.863 13.016 -12.195 1 78.12 113 SER A N 1
ATOM 866 C CA . SER A 1 113 ? -0.688 11.859 -13.07 1 78.12 113 SER A CA 1
ATOM 867 C C . SER A 1 113 ? 0.764 11.398 -13.086 1 78.12 113 SER A C 1
ATOM 869 O O . SER A 1 113 ? 1.124 10.5 -13.852 1 78.12 113 SER A O 1
ATOM 871 N N . LEU A 1 114 ? 1.509 12.055 -12.234 1 73.12 114 LEU A N 1
ATOM 872 C CA . LEU A 1 114 ? 2.955 11.875 -12.281 1 73.12 114 LEU A CA 1
ATOM 873 C C . LEU A 1 114 ? 3.373 10.594 -11.57 1 73.12 114 LEU A C 1
ATOM 875 O O . LEU A 1 114 ? 4.129 9.789 -12.117 1 73.12 114 LEU A O 1
ATOM 879 N N . ALA A 1 115 ? 2.92 10.453 -10.289 1 75.38 115 ALA A N 1
ATOM 880 C CA . ALA A 1 115 ? 3.445 9.32 -9.539 1 75.38 115 ALA A CA 1
ATOM 881 C C . ALA A 1 115 ? 2.535 8.969 -8.367 1 75.38 115 ALA A C 1
ATOM 883 O O . ALA A 1 115 ? 1.753 9.812 -7.91 1 75.38 115 ALA A O 1
ATOM 884 N N . ASP A 1 116 ? 2.588 7.715 -7.977 1 81 116 ASP A N 1
ATOM 885 C CA . ASP A 1 116 ? 2.064 7.266 -6.691 1 81 116 ASP A CA 1
ATOM 886 C C . ASP A 1 116 ? 3.195 6.863 -5.746 1 81 116 ASP A C 1
ATOM 888 O O . ASP A 1 116 ? 4.121 6.156 -6.145 1 81 116 ASP A O 1
ATOM 892 N N . LEU A 1 117 ? 3.117 7.449 -4.52 1 82.81 117 LEU A N 1
ATOM 893 C CA . LEU A 1 117 ? 4.008 7 -3.453 1 82.81 117 LEU A CA 1
ATOM 894 C C . LEU A 1 117 ? 3.238 6.215 -2.396 1 82.81 117 LEU A C 1
ATOM 896 O O . LEU A 1 117 ? 2.09 6.543 -2.086 1 82.81 117 LEU A O 1
ATOM 900 N N . TYR A 1 118 ? 3.961 5.133 -1.907 1 84.31 118 TYR A N 1
ATOM 901 C CA . TYR A 1 118 ? 3.338 4.336 -0.857 1 84.31 118 TYR A CA 1
ATOM 902 C C . TYR A 1 118 ? 4.152 4.395 0.428 1 84.31 118 TYR A C 1
ATOM 904 O O . TYR A 1 118 ? 5.387 4.34 0.392 1 84.31 118 TYR A O 1
ATOM 912 N N . LEU A 1 119 ? 3.443 4.602 1.566 1 84.12 119 LEU A N 1
ATOM 913 C CA . LEU A 1 119 ? 4.047 4.652 2.895 1 84.12 119 LEU A CA 1
ATOM 914 C C . LEU A 1 119 ? 3.465 3.572 3.799 1 84.12 119 LEU A C 1
ATOM 916 O O . LEU A 1 119 ? 2.248 3.375 3.836 1 84.12 119 LEU A O 1
ATOM 920 N N . ASN A 1 120 ? 4.402 2.859 4.379 1 82.69 120 ASN A N 1
ATOM 921 C CA . ASN A 1 120 ? 3.977 1.911 5.402 1 82.69 120 ASN A CA 1
ATOM 922 C C . ASN A 1 120 ? 4.043 2.525 6.797 1 82.69 120 ASN A C 1
ATOM 924 O O . ASN A 1 120 ? 5.094 3.02 7.211 1 82.69 120 ASN A O 1
ATOM 928 N N . SER A 1 121 ? 2.908 2.508 7.508 1 84.19 121 SER A N 1
ATOM 929 C CA . SER A 1 121 ? 2.863 3.119 8.836 1 84.19 121 SER A CA 1
ATOM 930 C C . SER A 1 121 ? 2.51 2.092 9.906 1 84.19 121 SER A C 1
ATOM 932 O O . SER A 1 121 ? 1.657 1.229 9.688 1 84.19 121 SER A O 1
ATOM 934 N N . ASN A 1 122 ? 3.314 2.219 11.023 1 83.75 122 ASN A N 1
ATOM 935 C CA . ASN A 1 122 ? 3.104 1.378 12.195 1 83.75 122 ASN A CA 1
ATOM 936 C C . ASN A 1 122 ? 2.994 2.211 13.469 1 83.75 122 ASN A C 1
ATOM 938 O O . ASN A 1 122 ? 3.938 2.914 13.836 1 83.75 122 ASN A O 1
ATOM 942 N N . TYR A 1 123 ? 1.717 2.158 14.039 1 86.94 123 TYR A N 1
ATOM 943 C CA . TYR A 1 123 ? 1.48 2.951 15.242 1 86.94 123 TYR A CA 1
ATOM 944 C C . TYR A 1 123 ? 1.146 2.057 16.422 1 86.94 123 TYR A C 1
ATOM 946 O O . TYR A 1 123 ? 0.245 1.218 16.344 1 86.94 123 TYR A O 1
ATOM 954 N N . SER A 1 124 ? 1.978 2.104 17.516 1 86.75 124 SER A N 1
ATOM 955 C CA . SER A 1 124 ? 1.833 1.232 18.672 1 86.75 124 SER A CA 1
ATOM 956 C C . SER A 1 124 ? 1.982 2.016 19.984 1 86.75 124 SER A C 1
ATOM 958 O O . SER A 1 124 ? 2.531 3.119 19.984 1 86.75 124 SER A O 1
ATOM 960 N N . PRO A 1 125 ? 1.291 1.429 21 1 85.69 125 PRO A N 1
ATOM 961 C CA . PRO A 1 125 ? 1.487 2.066 22.312 1 85.69 125 PRO A CA 1
ATOM 962 C C . PRO A 1 125 ? 2.949 2.074 22.75 1 85.69 125 PRO A C 1
ATOM 964 O O . PRO A 1 125 ? 3.752 1.276 22.25 1 85.69 125 PRO A O 1
ATOM 967 N N . LEU A 1 126 ? 3.422 3.096 23.422 1 73.75 126 LEU A N 1
ATOM 968 C CA . LEU A 1 126 ? 4.758 3.068 24 1 73.75 126 LEU A CA 1
ATOM 969 C C . LEU A 1 126 ? 5.004 1.753 24.734 1 73.75 126 LEU A C 1
ATOM 971 O O . LEU A 1 126 ? 4.09 1.198 25.344 1 73.75 126 LEU A O 1
ATOM 975 N N . PRO A 1 127 ? 6.09 1.049 24.203 1 63.41 127 PRO A N 1
ATOM 976 C CA . PRO A 1 127 ? 6.359 -0.168 24.969 1 63.41 127 PRO A CA 1
ATOM 977 C C . PRO A 1 127 ? 6.379 0.078 26.484 1 63.41 127 PRO A C 1
ATOM 979 O O . PRO A 1 127 ? 6.805 1.145 26.922 1 63.41 127 PRO A O 1
ATOM 982 N N . ASN A 1 128 ? 5.355 -0.407 27.203 1 58.66 128 ASN A N 1
ATOM 983 C CA . ASN A 1 128 ? 5.531 -0.368 28.641 1 58.66 128 ASN A CA 1
ATOM 984 C C . ASN A 1 128 ? 6.922 -0.848 29.047 1 58.66 128 ASN A C 1
ATOM 986 O O . ASN A 1 128 ? 7.312 -1.971 28.734 1 58.66 128 ASN A O 1
ATOM 990 N N . PHE A 1 129 ? 7.926 -0.103 28.875 1 46.72 129 PHE A N 1
ATOM 991 C CA . PHE A 1 129 ? 9.086 -0.595 29.594 1 46.72 129 PHE A CA 1
ATOM 992 C C . PHE A 1 129 ? 8.75 -0.811 31.078 1 46.72 129 PHE A C 1
ATOM 994 O O . PHE A 1 129 ? 8.203 0.079 31.719 1 46.72 129 PHE A O 1
ATOM 1001 N N . PRO A 1 130 ? 8.945 -2.031 31.484 1 45.59 130 PRO A N 1
ATOM 1002 C CA . PRO A 1 130 ? 8.938 -2.109 32.938 1 45.59 130 PRO A CA 1
ATOM 1003 C C . PRO A 1 130 ? 9.922 -1.139 33.594 1 45.59 130 PRO A C 1
ATOM 1005 O O . PRO A 1 130 ? 10.922 -0.771 33 1 45.59 130 PRO A O 1
ATOM 1008 N N . LEU B 1 1 ? 75.438 -17.562 -21.156 1 25.23 1 LEU B N 1
ATOM 1009 C CA . LEU B 1 1 ? 74.625 -18.078 -20.062 1 25.23 1 LEU B CA 1
ATOM 1010 C C . LEU B 1 1 ? 73.75 -16.984 -19.484 1 25.23 1 LEU B C 1
ATOM 1012 O O . LEU B 1 1 ? 73.125 -17.172 -18.453 1 25.23 1 LEU B O 1
ATOM 1016 N N . SER B 1 2 ? 73.875 -15.688 -19.797 1 31.47 2 SER B N 1
ATOM 1017 C CA . SER B 1 2 ? 73.188 -14.734 -18.953 1 31.47 2 SER B CA 1
ATOM 1018 C C . SER B 1 2 ? 71.688 -14.945 -19 1 31.47 2 SER B C 1
ATOM 1020 O O . SER B 1 2 ? 71.125 -15.234 -20.062 1 31.47 2 SER B O 1
ATOM 1022 N N . LEU B 1 3 ? 71.125 -15.32 -17.75 1 30.03 3 LEU B N 1
ATOM 1023 C CA . LEU B 1 3 ? 69.875 -15.812 -17.078 1 30.03 3 LEU B CA 1
ATOM 1024 C C . LEU B 1 3 ? 68.75 -14.805 -17.188 1 30.03 3 LEU B C 1
ATOM 1026 O O . LEU B 1 3 ? 68.875 -13.664 -16.734 1 30.03 3 LEU B O 1
ATOM 1030 N N . CYS B 1 4 ? 68.062 -14.727 -18.391 1 28.88 4 CYS B N 1
ATOM 1031 C CA . CYS B 1 4 ? 66.875 -13.969 -18.781 1 28.88 4 CYS B CA 1
ATOM 1032 C C . CYS B 1 4 ? 65.75 -14.133 -17.766 1 28.88 4 CYS B C 1
ATOM 1034 O O . CYS B 1 4 ? 65.312 -15.25 -17.5 1 28.88 4 CYS B O 1
ATOM 1036 N N . VAL B 1 5 ? 65.625 -13.234 -16.703 1 33.25 5 VAL B N 1
ATOM 1037 C CA . VAL B 1 5 ? 64.75 -13.094 -15.555 1 33.25 5 VAL B CA 1
ATOM 1038 C C . VAL B 1 5 ? 63.312 -13 -16.047 1 33.25 5 VAL B C 1
ATOM 1040 O O . VAL B 1 5 ? 62.875 -11.961 -16.547 1 33.25 5 VAL B O 1
ATOM 1043 N N . SER B 1 6 ? 62.781 -13.688 -17.078 1 37.38 6 SER B N 1
ATOM 1044 C CA . SER B 1 6 ? 61.406 -13.336 -17.469 1 37.38 6 SER B CA 1
ATOM 1045 C C . SER B 1 6 ? 60.438 -13.516 -16.312 1 37.38 6 SER B C 1
ATOM 1047 O O . SER B 1 6 ? 60.281 -14.625 -15.805 1 37.38 6 SER B O 1
ATOM 1049 N N . HIS B 1 7 ? 60.438 -12.539 -15.289 1 37.12 7 HIS B N 1
ATOM 1050 C CA . HIS B 1 7 ? 59.406 -12.445 -14.266 1 37.12 7 HIS B CA 1
ATOM 1051 C C . HIS B 1 7 ? 58.031 -12.398 -14.891 1 37.12 7 HIS B C 1
ATOM 1053 O O . HIS B 1 7 ? 57.719 -11.523 -15.703 1 37.12 7 HIS B O 1
ATOM 1059 N N . SER B 1 8 ? 57.344 -13.539 -15.148 1 42.31 8 SER B N 1
ATOM 1060 C CA . SER B 1 8 ? 55.969 -13.75 -15.547 1 42.31 8 SER B CA 1
ATOM 1061 C C . SER B 1 8 ? 55 -13.109 -14.555 1 42.31 8 SER B C 1
ATOM 1063 O O . SER B 1 8 ? 54.969 -13.477 -13.383 1 42.31 8 SER B O 1
ATOM 1065 N N . LEU B 1 9 ? 54.781 -11.758 -14.625 1 37.22 9 LEU B N 1
ATOM 1066 C CA . LEU B 1 9 ? 53.75 -11.016 -13.922 1 37.22 9 LEU B CA 1
ATOM 1067 C C . LEU B 1 9 ? 52.375 -11.664 -14.133 1 37.22 9 LEU B C 1
ATOM 1069 O O . LEU B 1 9 ? 51.906 -11.789 -15.273 1 37.22 9 LEU B O 1
ATOM 1073 N N . SER B 1 10 ? 51.938 -12.594 -13.234 1 41.19 10 SER B N 1
ATOM 1074 C CA . SER B 1 10 ? 50.625 -13.258 -13.133 1 41.19 10 SER B CA 1
ATOM 1075 C C . SER B 1 10 ? 49.5 -12.25 -12.914 1 41.19 10 SER B C 1
ATOM 1077 O O . SER B 1 10 ? 49.5 -11.555 -11.891 1 41.19 10 SER B O 1
ATOM 1079 N N . VAL B 1 11 ? 49.031 -11.516 -13.891 1 32.75 11 VAL B N 1
ATOM 1080 C CA . VAL B 1 11 ? 47.844 -10.656 -13.82 1 32.75 11 VAL B CA 1
ATOM 1081 C C . VAL B 1 11 ? 46.625 -11.492 -13.469 1 32.75 11 VAL B C 1
ATOM 1083 O O . VAL B 1 11 ? 46.219 -12.359 -14.242 1 32.75 11 VAL B O 1
ATOM 1086 N N . CYS B 1 12 ? 46.406 -11.906 -12.164 1 33.5 12 CYS B N 1
ATOM 1087 C CA . CYS B 1 12 ? 45.125 -12.477 -11.75 1 33.5 12 CYS B CA 1
ATOM 1088 C C . CYS B 1 12 ? 43.969 -11.508 -12.023 1 33.5 12 CYS B C 1
ATOM 1090 O O . CYS B 1 12 ? 43.875 -10.445 -11.406 1 33.5 12 CYS B O 1
ATOM 1092 N N . LEU B 1 13 ? 43.469 -11.422 -13.242 1 29.84 13 LEU B N 1
ATOM 1093 C CA . LEU B 1 13 ? 42.219 -10.781 -13.602 1 29.84 13 LEU B CA 1
ATOM 1094 C C . LEU B 1 13 ? 41.062 -11.344 -12.766 1 29.84 13 LEU B C 1
ATOM 1096 O O . LEU B 1 13 ? 40.656 -12.484 -12.961 1 29.84 13 LEU B O 1
ATOM 1100 N N . THR B 1 14 ? 40.938 -10.961 -11.43 1 36.28 14 THR B N 1
ATOM 1101 C CA . THR B 1 14 ? 39.781 -11.234 -10.617 1 36.28 14 THR B CA 1
ATOM 1102 C C . THR B 1 14 ? 38.531 -10.609 -11.25 1 36.28 14 THR B C 1
ATOM 1104 O O . THR B 1 14 ? 38.406 -9.383 -11.328 1 36.28 14 THR B O 1
ATOM 1107 N N . LEU B 1 15 ? 37.969 -11.234 -12.289 1 33.16 15 LEU B N 1
ATOM 1108 C CA . LEU B 1 15 ? 36.594 -10.961 -12.688 1 33.16 15 LEU B CA 1
ATOM 1109 C C . LEU B 1 15 ? 35.625 -11.188 -11.523 1 33.16 15 LEU B C 1
ATOM 1111 O O . LEU B 1 15 ? 35.344 -12.328 -11.172 1 33.16 15 LEU B O 1
ATOM 1115 N N . SER B 1 16 ? 35.656 -10.242 -10.484 1 38.22 16 SER B N 1
ATOM 1116 C CA . SER B 1 16 ? 34.594 -10.281 -9.477 1 38.22 16 SER B CA 1
ATOM 1117 C C . SER B 1 16 ? 33.219 -10 -10.102 1 38.22 16 SER B C 1
ATOM 1119 O O . SER B 1 16 ? 32.969 -8.875 -10.547 1 38.22 16 SER B O 1
ATOM 1121 N N . LEU B 1 17 ? 32.594 -10.914 -10.734 1 33.12 17 LEU B N 1
ATOM 1122 C CA . LEU B 1 17 ? 31.156 -10.82 -10.992 1 33.12 17 LEU B CA 1
ATOM 1123 C C . LEU B 1 17 ? 30.391 -10.602 -9.688 1 33.12 17 LEU B C 1
ATOM 1125 O O . LEU B 1 17 ? 30.172 -11.547 -8.922 1 33.12 17 LEU B O 1
ATOM 1129 N N . SER B 1 18 ? 30.562 -9.422 -9.008 1 36.75 18 SER B N 1
ATOM 1130 C CA . SER B 1 18 ? 29.609 -9.086 -7.957 1 36.75 18 SER B CA 1
ATOM 1131 C C . SER B 1 18 ? 28.188 -9.008 -8.508 1 36.75 18 SER B C 1
ATOM 1133 O O . SER B 1 18 ? 27.875 -8.156 -9.344 1 36.75 18 SER B O 1
ATOM 1135 N N . VAL B 1 19 ? 27.547 -10.094 -8.664 1 33.31 19 VAL B N 1
ATOM 1136 C CA . VAL B 1 19 ? 26.094 -10.039 -8.781 1 33.31 19 VAL B CA 1
ATOM 1137 C C . VAL B 1 19 ? 25.516 -9.219 -7.625 1 33.31 19 VAL B C 1
ATOM 1139 O O . VAL B 1 19 ? 25.5 -9.68 -6.48 1 33.31 19 VAL B O 1
ATOM 1142 N N . SER B 1 20 ? 25.75 -7.855 -7.551 1 35.06 20 SER B N 1
ATOM 1143 C CA . SER B 1 20 ? 24.922 -7 -6.707 1 35.06 20 SER B CA 1
ATOM 1144 C C . SER B 1 20 ? 23.438 -7.215 -6.984 1 35.06 20 SER B C 1
ATOM 1146 O O . SER B 1 20 ? 22.922 -6.742 -7.996 1 35.06 20 SER B O 1
ATOM 1148 N N . HIS B 1 21 ? 22.984 -8.383 -6.648 1 34.25 21 HIS B N 1
ATOM 1149 C CA . HIS B 1 21 ? 21.531 -8.398 -6.594 1 34.25 21 HIS B CA 1
ATOM 1150 C C . HIS B 1 21 ? 20.984 -7.195 -5.824 1 34.25 21 HIS B C 1
ATOM 1152 O O . HIS B 1 21 ? 21.125 -7.125 -4.602 1 34.25 21 HIS B O 1
ATOM 1158 N N . THR B 1 22 ? 21.031 -5.996 -6.355 1 33 22 THR B N 1
ATOM 1159 C CA . THR B 1 22 ? 20.25 -4.887 -5.812 1 33 22 THR B CA 1
ATOM 1160 C C . THR B 1 22 ? 18.781 -5.25 -5.727 1 33 22 THR B C 1
ATOM 1162 O O . THR B 1 22 ? 18.109 -5.438 -6.75 1 33 22 THR B O 1
ATOM 1165 N N . LEU B 1 23 ? 18.438 -6.281 -4.93 1 34.59 23 LEU B N 1
ATOM 1166 C CA . LEU B 1 23 ? 17.016 -6.277 -4.605 1 34.59 23 LEU B CA 1
ATOM 1167 C C . LEU B 1 23 ? 16.5 -4.852 -4.469 1 34.59 23 LEU B C 1
ATOM 1169 O O . LEU B 1 23 ? 16.984 -4.09 -3.629 1 34.59 23 LEU B O 1
ATOM 1173 N N . SER B 1 24 ? 16.281 -4.141 -5.531 1 37.19 24 SER B N 1
ATOM 1174 C CA . SER B 1 24 ? 15.594 -2.854 -5.48 1 37.19 24 SER B CA 1
ATOM 1175 C C . SER B 1 24 ? 14.406 -2.895 -4.523 1 37.19 24 SER B C 1
ATOM 1177 O O . SER B 1 24 ? 13.391 -3.52 -4.82 1 37.19 24 SER B O 1
ATOM 1179 N N . GLN B 1 25 ? 14.617 -3.164 -3.217 1 41.81 25 GLN B N 1
ATOM 1180 C CA . GLN B 1 25 ? 13.68 -3.043 -2.105 1 41.81 25 GLN B CA 1
ATOM 1181 C C . GLN B 1 25 ? 12.711 -1.882 -2.324 1 41.81 25 GLN B C 1
ATOM 1183 O O . GLN B 1 25 ? 13.141 -0.741 -2.516 1 41.81 25 GLN B O 1
ATOM 1188 N N . CYS B 1 26 ? 11.812 -1.933 -3.221 1 46.59 26 CYS B N 1
ATOM 1189 C CA . CYS B 1 26 ? 10.836 -0.854 -3.215 1 46.59 26 CYS B CA 1
ATOM 1190 C C . CYS B 1 26 ? 10.375 -0.539 -1.797 1 46.59 26 CYS B C 1
ATOM 1192 O O . CYS B 1 26 ? 9.609 -1.299 -1.205 1 46.59 26 CYS B O 1
ATOM 1194 N N . ASN B 1 27 ? 11.273 -0.033 -0.969 1 52.94 27 ASN B N 1
ATOM 1195 C CA . ASN B 1 27 ? 11.227 0.28 0.455 1 52.94 27 ASN B CA 1
ATOM 1196 C C . ASN B 1 27 ? 10.18 1.344 0.763 1 52.94 27 ASN B C 1
ATOM 1198 O O . ASN B 1 27 ? 10.32 2.496 0.351 1 52.94 27 ASN B O 1
ATOM 1202 N N . ALA B 1 28 ? 8.852 0.887 0.767 1 65.44 28 ALA B N 1
ATOM 1203 C CA . ALA B 1 28 ? 7.984 1.898 1.364 1 65.44 28 ALA B CA 1
ATOM 1204 C C . ALA B 1 28 ? 8.672 2.592 2.535 1 65.44 28 ALA B C 1
ATOM 1206 O O . ALA B 1 28 ? 9.461 1.97 3.258 1 65.44 28 ALA B O 1
ATOM 1207 N N . VAL B 1 29 ? 8.688 3.916 2.469 1 73.31 29 VAL B N 1
ATOM 1208 C CA . VAL B 1 29 ? 9.156 4.66 3.633 1 73.31 29 VAL B CA 1
ATOM 1209 C C . VAL B 1 29 ? 8.336 4.266 4.863 1 73.31 29 VAL B C 1
ATOM 1211 O O . VAL B 1 29 ? 7.109 4.168 4.793 1 73.31 29 VAL B O 1
ATOM 1214 N N . VAL B 1 30 ? 9.016 3.846 5.852 1 77.12 30 VAL B N 1
ATOM 1215 C CA . VAL B 1 30 ? 8.367 3.434 7.09 1 77.12 30 VAL B CA 1
ATOM 1216 C C . VAL B 1 30 ? 8.133 4.648 7.984 1 77.12 30 VAL B C 1
ATOM 1218 O O . VAL B 1 30 ? 9.047 5.449 8.203 1 77.12 30 VAL B O 1
ATOM 1221 N N . VAL B 1 31 ? 6.922 4.828 8.391 1 84.44 31 VAL B N 1
ATOM 1222 C CA . VAL B 1 31 ? 6.547 5.875 9.344 1 84.44 31 VAL B CA 1
ATOM 1223 C C . VAL B 1 31 ? 6.102 5.242 10.656 1 84.44 31 VAL B C 1
ATOM 1225 O O . VAL B 1 31 ? 5.184 4.418 10.68 1 84.44 31 VAL B O 1
ATOM 1228 N N . VAL B 1 32 ? 6.84 5.602 11.75 1 85.62 32 VAL B N 1
ATOM 1229 C CA . VAL B 1 32 ? 6.535 5.051 13.07 1 85.62 32 VAL B CA 1
ATOM 1230 C C . VAL B 1 32 ? 5.949 6.141 13.961 1 85.62 32 VAL B C 1
ATOM 1232 O O . VAL B 1 32 ? 6.402 7.289 13.93 1 85.62 32 VAL B O 1
ATOM 1235 N N . GLY B 1 33 ? 4.883 5.812 14.695 1 89.62 33 GLY B N 1
ATOM 1236 C CA . GLY B 1 33 ? 4.273 6.754 15.625 1 89.62 33 GLY B CA 1
ATOM 1237 C C . GLY B 1 33 ? 3.707 6.086 16.859 1 89.62 33 GLY B C 1
ATOM 1238 O O . GLY B 1 33 ? 3.562 4.863 16.906 1 89.62 33 GLY B O 1
ATOM 1239 N N . THR B 1 34 ? 3.529 6.926 17.891 1 92.56 34 THR B N 1
ATOM 1240 C CA . THR B 1 34 ? 2.902 6.504 19.125 1 92.56 34 THR B CA 1
ATOM 1241 C C . THR B 1 34 ? 1.43 6.898 19.156 1 92.56 34 THR B C 1
ATOM 1243 O O . THR B 1 34 ? 1.066 7.992 18.719 1 92.56 34 THR B O 1
ATOM 1246 N N . LEU B 1 35 ? 0.581 5.949 19.781 1 91.88 35 LEU B N 1
ATOM 1247 C CA . LEU B 1 35 ? -0.841 6.25 19.906 1 91.88 35 LEU B CA 1
ATOM 1248 C C . LEU B 1 35 ? -1.058 7.543 20.688 1 91.88 35 LEU B C 1
ATOM 1250 O O . LEU B 1 35 ? -0.372 7.801 21.672 1 91.88 35 LEU B O 1
ATOM 1254 N N . GLY B 1 36 ? -1.99 8.328 20.219 1 93.06 36 GLY B N 1
ATOM 1255 C CA . GLY B 1 36 ? -2.318 9.586 20.859 1 93.06 36 GLY B CA 1
ATOM 1256 C C . GLY B 1 36 ? -1.458 10.742 20.391 1 93.06 36 GLY B C 1
ATOM 1257 O O . GLY B 1 36 ? -1.768 11.906 20.672 1 93.06 36 GLY B O 1
ATOM 1258 N N . ASP B 1 37 ? -0.395 10.516 19.672 1 94 37 ASP B N 1
ATOM 1259 C CA . ASP B 1 37 ? 0.504 11.562 19.203 1 94 37 ASP B CA 1
ATOM 1260 C C . ASP B 1 37 ? 0.143 11.992 17.781 1 94 37 ASP B C 1
ATOM 1262 O O . ASP B 1 37 ? -0.946 11.695 17.297 1 94 37 ASP B O 1
ATOM 1266 N N . THR B 1 38 ? 0.983 12.859 17.266 1 94.75 38 THR B N 1
ATOM 1267 C CA . THR B 1 38 ? 0.818 13.383 15.922 1 94.75 38 THR B CA 1
ATOM 1268 C C . THR B 1 38 ? 1.963 12.922 15.023 1 94.75 38 THR B C 1
ATOM 1270 O O . THR B 1 38 ? 3.121 12.906 15.445 1 94.75 38 THR B O 1
ATOM 1273 N N . VAL B 1 39 ? 1.627 12.547 13.773 1 93.81 39 VAL B N 1
ATOM 1274 C CA . VAL B 1 39 ? 2.66 12.195 12.805 1 93.81 39 VAL B CA 1
ATOM 1275 C C . VAL B 1 39 ? 2.467 13.008 11.531 1 93.81 39 VAL B C 1
ATOM 1277 O O . VAL B 1 39 ? 1.343 13.391 11.195 1 93.81 39 VAL B O 1
ATOM 1280 N N . GLN B 1 40 ? 3.617 13.258 10.859 1 92.62 40 GLN B N 1
ATOM 1281 C CA . GLN B 1 40 ? 3.604 13.844 9.523 1 92.62 40 GLN B CA 1
ATOM 1282 C C . GLN B 1 40 ? 4.039 12.82 8.477 1 92.62 40 GLN B C 1
ATOM 1284 O O . GLN B 1 40 ? 5.102 12.211 8.594 1 92.62 40 GLN B O 1
ATOM 1289 N N . LEU B 1 41 ? 3.146 12.617 7.531 1 89.25 41 LEU B N 1
ATOM 1290 C CA . LEU B 1 41 ? 3.541 11.758 6.418 1 89.25 41 LEU B CA 1
ATOM 1291 C C . LEU B 1 41 ? 4.445 12.516 5.445 1 89.25 41 LEU B C 1
ATOM 1293 O O . LEU B 1 41 ? 4.09 13.594 4.969 1 89.25 41 LEU B O 1
ATOM 1297 N N . PRO B 1 42 ? 5.512 11.859 5.227 1 81.75 42 PRO B N 1
ATOM 1298 C CA . PRO B 1 42 ? 6.457 12.562 4.355 1 81.75 42 PRO B CA 1
ATOM 1299 C C . PRO B 1 42 ? 5.977 12.641 2.906 1 81.75 42 PRO B C 1
AT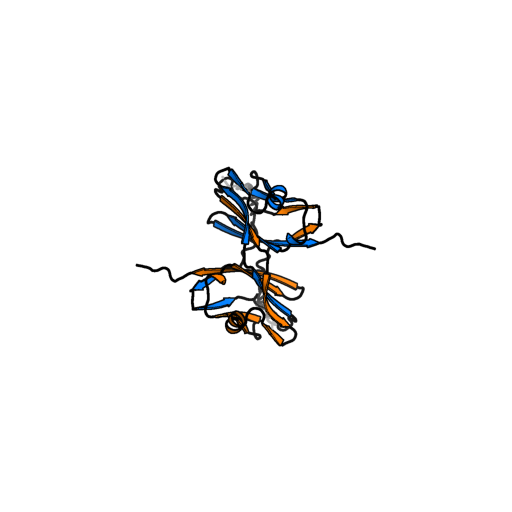OM 1301 O O . PRO B 1 42 ? 5.254 11.75 2.443 1 81.75 42 PRO B O 1
ATOM 1304 N N . SER B 1 43 ? 6.18 13.734 2.248 1 78.69 43 SER B N 1
ATOM 1305 C CA . SER B 1 43 ? 6.043 13.914 0.807 1 78.69 43 SER B CA 1
ATOM 1306 C C . SER B 1 43 ? 7.406 14.039 0.135 1 78.69 43 SER B C 1
ATOM 1308 O O . SER B 1 43 ? 8.383 14.461 0.764 1 78.69 43 SER B O 1
ATOM 1310 N N . PRO B 1 44 ? 7.41 13.43 -1.091 1 69 44 PRO B N 1
ATOM 1311 C CA . PRO B 1 44 ? 8.711 13.586 -1.746 1 69 44 PRO B CA 1
ATOM 1312 C C . PRO B 1 44 ? 9.195 15.039 -1.748 1 69 44 PRO B C 1
ATOM 1314 O O . PRO B 1 44 ? 8.391 15.961 -1.903 1 69 44 PRO B O 1
ATOM 1317 N N . ARG B 1 45 ? 10.469 15.016 -1.304 1 64.75 45 ARG B N 1
ATOM 1318 C CA . ARG B 1 45 ? 11.102 16.328 -1.314 1 64.75 45 ARG B CA 1
ATOM 1319 C C . ARG B 1 45 ? 11.156 16.906 -2.729 1 64.75 45 ARG B C 1
ATOM 1321 O O . ARG B 1 45 ? 11.375 16.172 -3.693 1 64.75 45 ARG B O 1
ATOM 1328 N N . GLY B 1 46 ? 10.867 18.109 -2.783 1 65.06 46 GLY B N 1
ATOM 1329 C CA . GLY B 1 46 ? 11.023 18.828 -4.043 1 65.06 46 GLY B CA 1
ATOM 1330 C C . GLY B 1 46 ? 9.727 18.938 -4.824 1 65.06 46 GLY B C 1
ATOM 1331 O O . GLY B 1 46 ? 9.742 19.234 -6.023 1 65.06 46 GLY B O 1
ATOM 1332 N N . LEU B 1 47 ? 8.773 18.391 -4.16 1 68.31 47 LEU B N 1
ATOM 1333 C CA . LEU B 1 47 ? 7.531 18.656 -4.875 1 68.31 47 LEU B CA 1
ATOM 1334 C C . LEU B 1 47 ? 7.414 20.141 -5.238 1 68.31 47 LEU B C 1
ATOM 1336 O O . LEU B 1 47 ? 7.707 21 -4.418 1 68.31 47 LEU B O 1
ATOM 1340 N N . SER B 1 48 ? 7.656 20.328 -6.547 1 63.12 48 SER B N 1
ATOM 1341 C CA . SER B 1 48 ? 7.648 21.672 -7.117 1 63.12 48 SER B CA 1
ATOM 1342 C C . SER B 1 48 ? 6.371 22.422 -6.754 1 63.12 48 SER B C 1
ATOM 1344 O O . SER B 1 48 ? 5.316 21.812 -6.57 1 63.12 48 SER B O 1
ATOM 1346 N N . PRO B 1 49 ? 6.547 23.609 -6.551 1 63.25 49 PRO B N 1
ATOM 1347 C CA . PRO B 1 49 ? 5.375 24.469 -6.398 1 63.25 49 PRO B CA 1
ATOM 1348 C C . PRO B 1 49 ? 4.367 24.297 -7.535 1 63.25 49 PRO B C 1
ATOM 1350 O O . PRO B 1 49 ? 3.215 24.719 -7.414 1 63.25 49 PRO B O 1
ATOM 1353 N N . GLU B 1 50 ? 4.75 23.484 -8.508 1 75.12 50 GLU B N 1
ATOM 1354 C CA . GLU B 1 50 ? 3.893 23.422 -9.688 1 75.12 50 GLU B CA 1
ATOM 1355 C C . GLU B 1 50 ? 2.965 22.203 -9.625 1 75.12 50 GLU B C 1
ATOM 1357 O O . GLU B 1 50 ? 2.166 21.984 -10.531 1 75.12 50 GLU B O 1
ATOM 1362 N N . ILE B 1 51 ? 2.963 21.672 -8.5 1 81.19 51 ILE B N 1
ATOM 1363 C CA . ILE B 1 51 ? 2.088 20.5 -8.414 1 81.19 51 ILE B CA 1
ATOM 1364 C C . ILE B 1 51 ? 0.636 20.953 -8.289 1 81.19 51 ILE B C 1
ATOM 1366 O O . ILE B 1 51 ? 0.295 21.719 -7.375 1 81.19 51 ILE B O 1
ATOM 1370 N N . ASP B 1 52 ? -0.128 20.391 -9.227 1 84.5 52 ASP B N 1
ATOM 1371 C CA . ASP B 1 52 ? -1.508 20.859 -9.328 1 84.5 52 ASP B CA 1
ATOM 1372 C C . ASP B 1 52 ? -2.436 20.031 -8.438 1 84.5 52 ASP B C 1
ATOM 1374 O O . ASP B 1 52 ? -3.508 20.5 -8.047 1 84.5 52 ASP B O 1
ATOM 1378 N N . SER B 1 53 ? -1.979 18.75 -8.25 1 89.75 53 SER B N 1
ATOM 1379 C CA . SER B 1 53 ? -2.9 17.922 -7.473 1 89.75 53 SER B CA 1
ATOM 1380 C C . SER B 1 53 ? -2.156 16.844 -6.703 1 89.75 53 SER B C 1
ATOM 1382 O O . SER B 1 53 ? -1.227 16.234 -7.227 1 89.75 53 SER B O 1
ATOM 1384 N N . VAL B 1 54 ? -2.549 16.734 -5.422 1 90.81 54 VAL B N 1
ATOM 1385 C CA . VAL B 1 54 ? -2.078 15.641 -4.586 1 90.81 54 VAL B CA 1
ATOM 1386 C C . VAL B 1 54 ? -3.258 15.008 -3.85 1 90.81 54 VAL B C 1
ATOM 1388 O O . VAL B 1 54 ? -4.113 15.711 -3.311 1 90.81 54 VAL B O 1
ATOM 1391 N N . MET B 1 55 ? -3.381 13.68 -3.857 1 92.31 55 MET B N 1
ATOM 1392 C CA . MET B 1 55 ? -4.402 12.945 -3.111 1 92.31 55 MET B CA 1
ATOM 1393 C C . MET B 1 55 ? -3.762 11.969 -2.131 1 92.31 55 MET B C 1
ATOM 1395 O O . MET B 1 55 ? -2.818 11.258 -2.482 1 92.31 55 MET B O 1
ATOM 1399 N N . TRP B 1 56 ? -4.242 12.031 -0.821 1 93.12 56 TRP B N 1
ATOM 1400 C CA . TRP B 1 56 ? -3.814 11.086 0.207 1 93.12 56 TRP B CA 1
ATOM 1401 C C . TRP B 1 56 ? -4.918 10.086 0.521 1 93.12 56 TRP B C 1
ATOM 1403 O O . TRP B 1 56 ? -6.07 10.469 0.746 1 93.12 56 TRP B O 1
ATOM 1413 N N . SER B 1 57 ? -4.535 8.797 0.532 1 91.38 57 SER B N 1
ATOM 1414 C CA . SER B 1 57 ? -5.484 7.742 0.874 1 91.38 57 SER B CA 1
ATOM 1415 C C . SER B 1 57 ? -4.871 6.734 1.839 1 91.38 57 SER B C 1
ATOM 1417 O O . SER B 1 57 ? -3.66 6.496 1.807 1 91.38 57 SER B O 1
ATOM 1419 N N . HIS B 1 58 ? -5.711 6.258 2.758 1 89.69 58 HIS B N 1
ATOM 1420 C CA . HIS B 1 58 ? -5.352 5.184 3.674 1 89.69 58 HIS B CA 1
ATOM 1421 C C . HIS B 1 58 ? -6.004 3.867 3.26 1 89.69 58 HIS B C 1
ATOM 1423 O O . HIS B 1 58 ? -7.207 3.824 2.99 1 89.69 58 HIS B O 1
ATOM 1429 N N . THR B 1 59 ? -5.105 2.861 3.133 1 81.75 59 THR B N 1
ATOM 1430 C CA . THR B 1 59 ? -5.668 1.562 2.779 1 81.75 59 THR B CA 1
ATOM 1431 C C . THR B 1 59 ? -5.867 0.704 4.023 1 81.75 59 THR B C 1
ATOM 1433 O O . THR B 1 59 ? -5.016 0.686 4.918 1 81.75 59 THR B O 1
ATOM 1436 N N . SER B 1 60 ? -7.086 0.444 4.328 1 69.06 60 SER B N 1
ATOM 1437 C CA . SER B 1 60 ? -7.441 -0.295 5.535 1 69.06 60 SER B CA 1
ATOM 1438 C C . SER B 1 60 ? -7.133 -1.781 5.383 1 69.06 60 SER B C 1
ATOM 1440 O O . SER B 1 60 ? -5.988 -2.162 5.129 1 69.06 60 SER B O 1
ATOM 1442 N N . THR B 1 61 ? -8.219 -2.52 5.125 1 66.12 61 THR B N 1
ATOM 1443 C CA . THR B 1 61 ? -8.281 -3.943 5.438 1 66.12 61 THR B CA 1
ATOM 1444 C C . THR B 1 61 ? -7.426 -4.746 4.465 1 66.12 61 THR B C 1
ATOM 1446 O O . THR B 1 61 ? -7.621 -4.676 3.248 1 66.12 61 THR B O 1
ATOM 1449 N N . ALA B 1 62 ? -6.301 -5.141 4.949 1 76 62 ALA B N 1
ATOM 1450 C CA . ALA B 1 62 ? -5.477 -6.094 4.207 1 76 62 ALA B CA 1
ATOM 1451 C C . ALA B 1 62 ? -6.094 -7.488 4.23 1 76 62 ALA B C 1
ATOM 1453 O O . ALA B 1 62 ? -6.281 -8.07 5.301 1 76 62 ALA B O 1
ATOM 1454 N N . GLN B 1 63 ? -6.602 -7.84 3.059 1 87.75 63 GLN B N 1
ATOM 1455 C CA . GLN B 1 63 ? -7.066 -9.219 2.922 1 87.75 63 GLN B CA 1
ATOM 1456 C C . GLN B 1 63 ? -5.91 -10.164 2.607 1 87.75 63 GLN B C 1
ATOM 1458 O O . GLN B 1 63 ? -5.25 -10.023 1.574 1 87.75 63 GLN B O 1
ATOM 1463 N N . LYS B 1 64 ? -5.805 -11.203 3.547 1 92.75 64 LYS B N 1
ATOM 1464 C CA . LYS B 1 64 ? -4.785 -12.219 3.283 1 92.75 64 LYS B CA 1
ATOM 1465 C C . LYS B 1 64 ? -5.164 -13.078 2.084 1 92.75 64 LYS B C 1
ATOM 1467 O O . LYS B 1 64 ? -6.32 -13.477 1.941 1 92.75 64 LYS B O 1
ATOM 1472 N N . LEU B 1 65 ? -4.176 -13.305 1.248 1 95.75 65 LEU B N 1
ATOM 1473 C CA . LEU B 1 65 ? -4.406 -14.164 0.09 1 95.75 65 LEU B CA 1
ATOM 1474 C C . LEU B 1 65 ? -3.744 -15.523 0.281 1 95.75 65 LEU B C 1
ATOM 1476 O O . LEU B 1 65 ? -4.367 -16.562 0.047 1 95.75 65 LEU B O 1
ATOM 1480 N N . ALA B 1 66 ? -2.463 -15.508 0.722 1 96.62 66 ALA B N 1
ATOM 1481 C CA . ALA B 1 66 ? -1.716 -16.75 0.89 1 96.62 66 ALA B CA 1
ATOM 1482 C C . ALA B 1 66 ? -0.542 -16.562 1.847 1 96.62 66 ALA B C 1
ATOM 1484 O O . ALA B 1 66 ? -0.094 -15.438 2.072 1 96.62 66 ALA B O 1
ATOM 1485 N N . GLU B 1 67 ? -0.139 -17.734 2.477 1 95.56 67 GLU B N 1
ATOM 1486 C CA . GLU B 1 67 ? 1.04 -17.766 3.336 1 95.56 67 GLU B CA 1
ATOM 1487 C C . GLU B 1 67 ? 1.864 -19.031 3.082 1 95.56 67 GLU B C 1
ATOM 1489 O O . GLU B 1 67 ? 1.314 -20.125 2.994 1 95.56 67 GLU B O 1
ATOM 1494 N N . TYR B 1 68 ? 3.119 -18.703 2.826 1 93.94 68 TYR B N 1
ATOM 1495 C CA . TYR B 1 68 ? 4.09 -19.781 2.811 1 93.94 68 TYR B CA 1
ATOM 1496 C C . TYR B 1 68 ? 4.863 -19.844 4.121 1 93.94 68 TYR B C 1
ATOM 1498 O O . TYR B 1 68 ? 5.422 -18.844 4.566 1 93.94 68 TYR B O 1
ATOM 1506 N N . ARG B 1 69 ? 4.859 -21.031 4.723 1 93.25 69 ARG B N 1
ATOM 1507 C CA . ARG B 1 69 ? 5.617 -21.234 5.953 1 93.25 69 ARG B CA 1
ATOM 1508 C C . ARG B 1 69 ? 6.141 -22.656 6.039 1 93.25 69 ARG B C 1
ATOM 1510 O O . ARG B 1 69 ? 5.367 -23.625 5.957 1 93.25 69 ARG B O 1
ATOM 1517 N N . LYS B 1 70 ? 7.445 -22.719 6.168 1 89.38 70 LYS B N 1
ATOM 1518 C CA . LYS B 1 70 ? 8.109 -24 6.406 1 89.38 70 LYS B CA 1
ATOM 1519 C C . LYS B 1 70 ? 7.641 -25.062 5.406 1 89.38 70 LYS B C 1
ATOM 1521 O O . LYS B 1 70 ? 7.27 -26.172 5.789 1 89.38 70 LYS B O 1
ATOM 1526 N N . GLY B 1 71 ? 7.613 -24.734 4.191 1 89.06 71 GLY B N 1
ATOM 1527 C CA . GLY B 1 71 ? 7.355 -25.672 3.111 1 89.06 71 GLY B CA 1
ATOM 1528 C C . GLY B 1 71 ? 5.875 -25.875 2.846 1 89.06 71 GLY B C 1
ATOM 1529 O O . GLY B 1 71 ? 5.504 -26.656 1.961 1 89.06 71 GLY B O 1
ATOM 1530 N N . LYS B 1 72 ? 5.023 -25.234 3.514 1 94.5 72 LYS B N 1
ATOM 1531 C CA . LYS B 1 72 ? 3.58 -25.391 3.344 1 94.5 72 LYS B CA 1
ATOM 1532 C C . LYS B 1 72 ? 2.93 -24.062 2.953 1 94.5 72 LYS B C 1
ATOM 1534 O O . LYS B 1 72 ? 3.318 -23 3.451 1 94.5 72 LYS B O 1
ATOM 1539 N N . THR B 1 73 ? 1.933 -24.312 2.016 1 95.81 73 THR B N 1
ATOM 1540 C CA . THR B 1 73 ? 1.203 -23.109 1.604 1 95.81 73 THR B CA 1
ATOM 1541 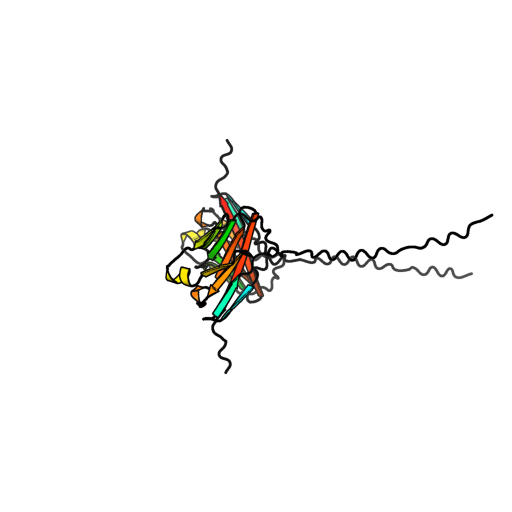C C . THR B 1 73 ? -0.247 -23.172 2.076 1 95.81 73 THR B C 1
ATOM 1543 O O . THR B 1 73 ? -0.906 -24.203 1.938 1 95.81 73 THR B O 1
ATOM 1546 N N . GLU B 1 74 ? -0.663 -22.047 2.676 1 97.69 74 GLU B N 1
ATOM 1547 C CA . GLU B 1 74 ? -2.068 -21.875 3.035 1 97.69 74 GLU B CA 1
ATOM 1548 C C . GLU B 1 74 ? -2.705 -20.734 2.25 1 97.69 74 GLU B C 1
ATOM 1550 O O . GLU B 1 74 ? -2.084 -19.688 2.049 1 97.69 74 GLU B O 1
ATOM 1555 N N . TYR B 1 75 ? -4.004 -20.969 1.838 1 97.38 75 TYR B N 1
ATOM 1556 C CA . TYR B 1 75 ? -4.758 -19.984 1.079 1 97.38 75 TYR B CA 1
ATOM 1557 C C . TYR B 1 75 ? -5.922 -19.438 1.898 1 97.38 75 TYR B C 1
ATOM 1559 O O . TYR B 1 75 ? -6.523 -20.172 2.695 1 97.38 75 TYR B O 1
ATOM 1567 N N . TYR B 1 76 ? -6.199 -18.203 1.646 1 96.12 76 TYR B N 1
ATOM 1568 C CA . TYR B 1 76 ? -7.23 -17.547 2.434 1 96.12 76 TYR B CA 1
ATOM 1569 C C . TYR B 1 76 ? -8.266 -16.875 1.527 1 96.12 76 TYR B C 1
ATOM 1571 O O . TYR B 1 76 ? -8.094 -16.844 0.306 1 96.12 76 TYR B O 1
ATOM 1579 N N . GLY B 1 77 ? -9.344 -16.344 2.184 1 92.06 77 GLY B N 1
ATOM 1580 C CA . GLY B 1 77 ? -10.398 -15.672 1.445 1 92.06 77 GLY B CA 1
ATOM 1581 C C . GLY B 1 77 ? -11.547 -16.594 1.07 1 92.06 77 GLY B C 1
ATOM 1582 O O . GLY B 1 77 ? -11.703 -17.672 1.65 1 92.06 77 GLY B O 1
ATOM 1583 N N . THR B 1 78 ? -12.336 -16.047 0.208 1 93.44 78 THR B N 1
ATOM 1584 C CA . THR B 1 78 ? -13.484 -16.828 -0.234 1 93.44 78 THR B CA 1
ATOM 1585 C C . THR B 1 78 ? -13.039 -18 -1.089 1 93.44 78 THR B C 1
ATOM 1587 O O . THR B 1 78 ? -11.914 -18.031 -1.586 1 93.44 78 THR B O 1
ATOM 1590 N N . GLU B 1 79 ? -13.93 -19.016 -1.263 1 96.06 79 GLU B N 1
ATOM 1591 C CA . GLU B 1 79 ? -13.641 -20.156 -2.129 1 96.06 79 GLU B CA 1
ATOM 1592 C C . GLU B 1 79 ? -13.281 -19.703 -3.541 1 96.06 79 GLU B C 1
ATOM 1594 O O . GLU B 1 79 ? -12.352 -20.234 -4.152 1 96.06 79 GLU B O 1
ATOM 1599 N N . GLU B 1 80 ? -14.047 -18.703 -3.998 1 94.94 80 GLU B N 1
ATOM 1600 C CA . GLU B 1 80 ? -13.812 -18.172 -5.34 1 94.94 80 GLU B CA 1
ATOM 1601 C C . GLU B 1 80 ? -12.414 -17.578 -5.461 1 94.94 80 GLU B C 1
ATOM 1603 O O . GLU B 1 80 ? -11.719 -17.812 -6.453 1 94.94 80 GLU B O 1
ATOM 1608 N N . MET B 1 81 ? -12.031 -16.875 -4.477 1 93.81 81 MET B N 1
ATOM 1609 C CA . MET B 1 81 ? -10.703 -16.25 -4.496 1 93.81 81 MET B CA 1
ATOM 1610 C C . MET B 1 81 ? -9.609 -17.312 -4.422 1 93.81 81 MET B C 1
ATOM 1612 O O . MET B 1 81 ? -8.609 -17.234 -5.137 1 93.81 81 MET B O 1
ATOM 1616 N N . ARG B 1 82 ? -9.82 -18.312 -3.648 1 96.81 82 ARG B N 1
ATOM 1617 C CA . ARG B 1 82 ? -8.805 -19.344 -3.449 1 96.81 82 ARG B CA 1
ATOM 1618 C C . ARG B 1 82 ? -8.555 -20.125 -4.738 1 96.81 82 ARG B C 1
ATOM 1620 O O . ARG B 1 82 ? -7.434 -20.578 -4.988 1 96.81 82 ARG B O 1
ATOM 1627 N N . LYS B 1 83 ? -9.547 -20.219 -5.52 1 96.94 83 LYS B N 1
ATOM 1628 C CA . LYS B 1 83 ? -9.414 -20.953 -6.777 1 96.94 83 LYS B CA 1
ATOM 1629 C C . LYS B 1 83 ? -8.57 -20.172 -7.781 1 96.94 83 LYS B C 1
ATOM 1631 O O . LYS B 1 83 ? -8.023 -20.75 -8.727 1 96.94 83 LYS B O 1
ATOM 1636 N N . ARG B 1 84 ? -8.414 -18.906 -7.555 1 97.56 84 ARG B N 1
ATOM 1637 C CA . ARG B 1 84 ? -7.754 -18.062 -8.539 1 97.56 84 ARG B CA 1
ATOM 1638 C C . ARG B 1 84 ? -6.324 -17.734 -8.109 1 97.56 84 ARG B C 1
ATOM 1640 O O . ARG B 1 84 ? -5.559 -17.156 -8.883 1 97.56 84 ARG B O 1
ATOM 1647 N N . VAL B 1 85 ? -5.922 -18.141 -6.949 1 97.44 85 VAL B N 1
ATOM 1648 C CA . VAL B 1 85 ? -4.617 -17.781 -6.41 1 97.44 85 VAL B CA 1
ATOM 1649 C C . VAL B 1 85 ? -3.729 -19.016 -6.328 1 97.44 85 VAL B C 1
ATOM 1651 O O . VAL B 1 85 ? -4.16 -20.062 -5.848 1 97.44 85 VAL B O 1
ATOM 1654 N N . THR B 1 86 ? -2.443 -18.828 -6.832 1 97.19 86 THR B N 1
ATOM 1655 C CA . THR B 1 86 ? -1.466 -19.906 -6.758 1 97.19 86 THR B CA 1
ATOM 1656 C C . THR B 1 86 ? -0.105 -19.375 -6.316 1 97.19 86 THR B C 1
ATOM 1658 O O . THR B 1 86 ? 0.383 -18.375 -6.855 1 97.19 86 THR B O 1
ATOM 1661 N N . VAL B 1 87 ? 0.468 -20.141 -5.336 1 95.06 87 VAL B N 1
ATOM 1662 C CA . VAL B 1 87 ? 1.827 -19.812 -4.918 1 95.06 87 VAL B CA 1
ATOM 1663 C C . VAL B 1 87 ? 2.811 -20.797 -5.543 1 95.06 87 VAL B C 1
ATOM 1665 O O . VAL B 1 87 ? 2.639 -22.016 -5.426 1 95.06 87 VAL B O 1
ATOM 1668 N N . HIS B 1 88 ? 3.82 -20.203 -6.203 1 92.38 88 HIS B N 1
ATOM 1669 C CA . HIS B 1 88 ? 4.93 -21 -6.695 1 92.38 88 HIS B CA 1
ATOM 1670 C C . HIS B 1 88 ? 6.078 -21.031 -5.691 1 92.38 88 HIS B C 1
ATOM 1672 O O . HIS B 1 88 ? 6.797 -20.047 -5.535 1 92.38 88 HIS B O 1
ATOM 1678 N N . ARG B 1 89 ? 6.324 -22.141 -5.102 1 88.56 89 ARG B N 1
ATOM 1679 C CA . ARG B 1 89 ? 7.223 -22.25 -3.957 1 88.56 89 ARG B CA 1
ATOM 1680 C C . ARG B 1 89 ? 8.68 -22.203 -4.395 1 88.56 89 ARG B C 1
ATOM 1682 O O . ARG B 1 89 ? 9.562 -21.844 -3.605 1 88.56 89 ARG B O 1
ATOM 1689 N N . GLU B 1 90 ? 8.859 -22.531 -5.586 1 85.69 90 GLU B N 1
ATOM 1690 C CA . GLU B 1 90 ? 10.234 -22.562 -6.086 1 85.69 90 GLU B CA 1
ATOM 1691 C C . GLU B 1 90 ? 10.844 -21.156 -6.086 1 85.69 90 GLU B C 1
ATOM 1693 O O . GLU B 1 90 ? 12.047 -21 -5.836 1 85.69 90 GLU B O 1
ATOM 1698 N N . ASN B 1 91 ? 10.023 -20.156 -6.422 1 85.06 91 ASN B N 1
ATOM 1699 C CA . ASN B 1 91 ? 10.547 -18.781 -6.453 1 85.06 91 ASN B CA 1
ATOM 1700 C C . ASN B 1 91 ? 9.727 -17.859 -5.559 1 85.06 91 ASN B C 1
ATOM 1702 O O . ASN B 1 91 ? 9.93 -16.641 -5.574 1 85.06 91 ASN B O 1
ATOM 1706 N N . LEU B 1 92 ? 8.797 -18.391 -4.812 1 89.5 92 LEU B N 1
ATOM 1707 C CA . LEU B 1 92 ? 7.988 -17.672 -3.834 1 89.5 92 LEU B CA 1
ATOM 1708 C C . LEU B 1 92 ? 7.254 -16.516 -4.488 1 89.5 92 LEU B C 1
ATOM 1710 O O . LEU B 1 92 ? 7.262 -15.391 -3.967 1 89.5 92 LEU B O 1
ATOM 1714 N N . THR B 1 93 ? 6.676 -16.812 -5.688 1 90.12 93 THR B N 1
ATOM 1715 C CA . THR B 1 93 ? 5.832 -15.836 -6.375 1 90.12 93 THR B CA 1
ATOM 1716 C C . THR B 1 93 ? 4.359 -16.203 -6.242 1 90.12 93 THR B C 1
ATOM 1718 O O . THR B 1 93 ? 4.023 -17.375 -6.031 1 90.12 93 THR B O 1
ATOM 1721 N N . LEU B 1 94 ? 3.48 -15.18 -6.312 1 94.44 94 LEU B N 1
ATOM 1722 C CA . LEU B 1 94 ? 2.033 -15.359 -6.289 1 94.44 94 LEU B CA 1
ATOM 1723 C C . LEU B 1 94 ? 1.427 -15.078 -7.66 1 94.44 94 LEU B C 1
ATOM 1725 O O . LEU B 1 94 ? 1.726 -14.055 -8.281 1 94.44 94 LEU B O 1
ATOM 1729 N N . GLN B 1 95 ? 0.678 -16.047 -8.055 1 96.88 95 GLN B N 1
ATOM 1730 C CA . GLN B 1 95 ? -0.033 -15.922 -9.32 1 96.88 95 GLN B CA 1
ATOM 1731 C C . GLN B 1 95 ? -1.53 -15.727 -9.094 1 96.88 95 GLN B C 1
ATOM 1733 O O . GLN B 1 95 ? -2.139 -16.438 -8.289 1 96.88 95 GLN B O 1
ATOM 1738 N N . ILE B 1 96 ? -2.115 -14.742 -9.781 1 96.31 96 ILE B N 1
ATOM 1739 C CA . ILE B 1 96 ? -3.559 -14.547 -9.766 1 96.31 96 ILE B CA 1
ATOM 1740 C C . ILE B 1 96 ? -4.129 -14.766 -11.164 1 96.31 96 ILE B C 1
ATOM 1742 O O . ILE B 1 96 ? -3.713 -14.109 -12.125 1 96.31 96 ILE 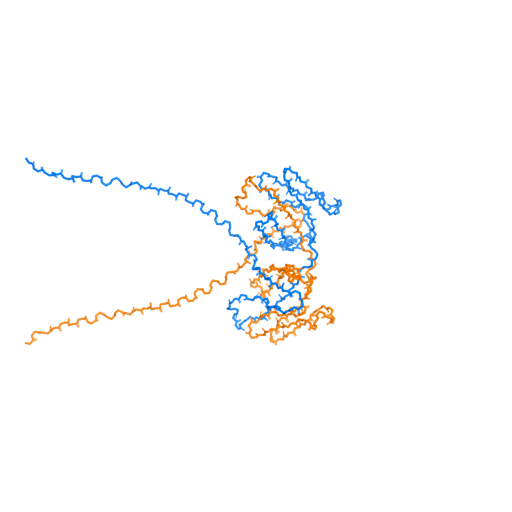B O 1
ATOM 1746 N N . SER B 1 97 ? -5.047 -15.617 -11.258 1 96.94 97 SER B N 1
ATOM 1747 C CA . SER B 1 97 ? -5.684 -15.93 -12.531 1 96.94 97 SER B CA 1
ATOM 1748 C C . SER B 1 97 ? -7.082 -15.328 -12.609 1 96.94 97 SER B C 1
ATOM 1750 O O . SER B 1 97 ? -7.652 -14.93 -11.594 1 96.94 97 SER B O 1
ATOM 1752 N N . ASP B 1 98 ? -7.609 -15.266 -13.883 1 96.5 98 ASP B N 1
ATOM 1753 C CA . ASP B 1 98 ? -8.938 -14.703 -14.117 1 96.5 98 ASP B CA 1
ATOM 1754 C C . ASP B 1 98 ? -9.102 -13.359 -13.414 1 96.5 98 ASP B C 1
ATOM 1756 O O . ASP B 1 98 ? -10.023 -13.18 -12.617 1 96.5 98 ASP B O 1
ATOM 1760 N N . LEU B 1 99 ? -8.219 -12.484 -13.852 1 94.5 99 LEU B N 1
ATOM 1761 C CA . LEU B 1 99 ? -8.117 -11.172 -13.219 1 94.5 99 LEU B CA 1
ATOM 1762 C C . LEU B 1 99 ? -9.445 -10.43 -13.297 1 94.5 99 LEU B C 1
ATOM 1764 O O . LEU B 1 99 ? -10.109 -10.445 -14.344 1 94.5 99 LEU B O 1
ATOM 1768 N N . ARG B 1 100 ? -9.758 -9.734 -12.133 1 92.75 100 ARG B N 1
ATOM 1769 C CA . ARG B 1 100 ? -10.938 -8.867 -12.023 1 92.75 100 ARG B CA 1
ATOM 1770 C C . ARG B 1 100 ? -10.531 -7.438 -11.695 1 92.75 100 ARG B C 1
ATOM 1772 O O . ARG B 1 100 ? -9.422 -7.191 -11.211 1 92.75 100 ARG B O 1
ATOM 1779 N N . ARG B 1 101 ? -11.508 -6.508 -11.977 1 89.31 101 ARG B N 1
ATOM 1780 C CA . ARG B 1 101 ? -11.258 -5.113 -11.633 1 89.31 101 ARG B CA 1
ATOM 1781 C C . ARG B 1 101 ? -10.992 -4.957 -10.133 1 89.31 101 ARG B C 1
ATOM 1783 O O . ARG B 1 101 ? -10.188 -4.117 -9.727 1 89.31 101 ARG B O 1
ATOM 1790 N N . THR B 1 102 ? -11.664 -5.867 -9.344 1 86.56 102 THR B N 1
ATOM 1791 C CA . THR B 1 102 ? -11.562 -5.781 -7.895 1 86.56 102 THR B CA 1
ATOM 1792 C C . THR B 1 102 ? -10.172 -6.199 -7.426 1 86.56 102 THR B C 1
ATOM 1794 O O . THR B 1 102 ? -9.805 -5.961 -6.273 1 86.56 102 THR B O 1
ATOM 1797 N N . ASP B 1 103 ? -9.359 -6.746 -8.359 1 89.69 103 ASP B N 1
ATOM 1798 C CA . ASP B 1 103 ? -8.008 -7.145 -7.988 1 89.69 103 ASP B CA 1
ATOM 1799 C C . ASP B 1 103 ? -7.047 -5.961 -8.062 1 89.69 103 ASP B C 1
ATOM 1801 O O . ASP B 1 103 ? -5.906 -6.051 -7.602 1 89.69 103 ASP B O 1
ATOM 1805 N N . THR B 1 104 ? -7.445 -4.867 -8.695 1 86.31 104 THR B N 1
ATOM 1806 C CA . THR B 1 104 ? -6.629 -3.66 -8.742 1 86.31 104 THR B CA 1
ATOM 1807 C C . THR B 1 104 ? -6.402 -3.1 -7.344 1 86.31 104 THR B C 1
ATOM 1809 O O . THR B 1 104 ? -7.336 -3.023 -6.543 1 86.31 104 THR B O 1
ATOM 1812 N N . GLY B 1 105 ? -5.027 -2.729 -7.148 1 84.88 105 GLY B N 1
ATOM 1813 C CA . GLY B 1 105 ? -4.727 -2.129 -5.859 1 84.88 105 GLY B CA 1
ATOM 1814 C C . GLY B 1 105 ? -3.305 -2.389 -5.398 1 84.88 105 GLY B C 1
ATOM 1815 O O . GLY B 1 105 ? -2.414 -2.631 -6.215 1 84.88 105 GLY B O 1
ATOM 1816 N N . VAL B 1 106 ? -3.143 -2.236 -4.047 1 86.88 106 VAL B N 1
ATOM 1817 C CA . VAL B 1 106 ? -1.822 -2.408 -3.449 1 86.88 106 VAL B CA 1
ATOM 1818 C C . VAL B 1 106 ? -1.726 -3.787 -2.799 1 86.88 106 VAL B C 1
ATOM 1820 O O . VAL B 1 106 ? -2.627 -4.199 -2.064 1 86.88 106 VAL B O 1
ATOM 1823 N N . TYR B 1 107 ? -0.597 -4.41 -3.117 1 88.62 107 TYR B N 1
ATOM 1824 C CA . TYR B 1 107 ? -0.271 -5.688 -2.498 1 88.62 107 TYR B CA 1
ATOM 1825 C C . TYR B 1 107 ? 0.939 -5.559 -1.58 1 88.62 107 TYR B C 1
ATOM 1827 O O . TYR B 1 107 ? 1.902 -4.859 -1.909 1 88.62 107 TYR B O 1
ATOM 1835 N N . ARG B 1 108 ? 0.837 -6.32 -0.518 1 87.12 108 ARG B N 1
ATOM 1836 C CA . ARG B 1 108 ? 1.939 -6.387 0.436 1 87.12 108 ARG B CA 1
ATOM 1837 C C . ARG B 1 108 ? 2.518 -7.797 0.504 1 87.12 108 ARG B C 1
ATOM 1839 O O . ARG B 1 108 ? 1.775 -8.773 0.602 1 87.12 108 ARG B O 1
ATOM 1846 N N . ILE B 1 109 ? 3.836 -7.805 0.391 1 88.94 109 ILE B N 1
ATOM 1847 C CA . ILE B 1 109 ? 4.586 -9.039 0.586 1 88.94 109 ILE B CA 1
ATOM 1848 C C . ILE B 1 109 ? 5.445 -8.93 1.845 1 88.94 109 ILE B C 1
ATOM 1850 O O . ILE B 1 109 ? 6.414 -8.172 1.877 1 88.94 109 ILE B O 1
ATOM 1854 N N . SER B 1 110 ? 5.047 -9.703 2.83 1 87.06 110 SER B N 1
ATOM 1855 C CA . SER B 1 110 ? 5.828 -9.742 4.062 1 87.06 110 SER B CA 1
ATOM 1856 C C . SER B 1 110 ? 6.773 -10.938 4.082 1 87.06 110 SER B C 1
ATOM 1858 O O . SER B 1 110 ? 6.336 -12.078 3.955 1 87.06 110 SER B O 1
ATOM 1860 N N . ILE B 1 111 ? 8.023 -10.625 4.168 1 87.81 111 ILE B N 1
ATOM 1861 C CA . ILE B 1 111 ? 9.047 -11.664 4.176 1 87.81 111 ILE B CA 1
ATOM 1862 C C . ILE B 1 111 ? 9.578 -11.852 5.598 1 87.81 111 ILE B C 1
ATOM 1864 O O . ILE B 1 111 ? 10.516 -11.172 6.012 1 87.81 111 ILE B O 1
ATOM 1868 N N . GLY B 1 112 ? 8.898 -12.805 6.215 1 81.75 112 GLY B N 1
ATOM 1869 C CA . GLY B 1 112 ? 9.25 -12.977 7.613 1 81.75 112 GLY B CA 1
ATOM 1870 C C . GLY B 1 112 ? 9.305 -11.672 8.383 1 81.75 112 GLY B C 1
ATOM 1871 O O . GLY B 1 112 ? 8.375 -10.867 8.32 1 81.75 112 GLY B O 1
ATOM 1872 N N . SER B 1 113 ? 10.328 -11.578 9.227 1 78.06 113 SER B N 1
ATOM 1873 C CA . SER B 1 113 ? 10.547 -10.344 9.969 1 78.06 113 SER B CA 1
ATOM 1874 C C . SER B 1 113 ? 11.523 -9.422 9.25 1 78.06 113 SER B C 1
ATOM 1876 O O . SER B 1 113 ? 11.898 -8.375 9.773 1 78.06 113 SER B O 1
ATOM 1878 N N . LEU B 1 114 ? 11.859 -9.875 8.055 1 73.31 114 LEU B N 1
ATOM 1879 C CA . LEU B 1 114 ? 12.945 -9.219 7.336 1 73.31 114 LEU B CA 1
ATOM 1880 C C . LEU B 1 114 ? 12.453 -7.949 6.641 1 73.31 114 LEU B C 1
ATOM 1882 O O . LEU B 1 114 ? 13.055 -6.887 6.777 1 73.31 114 LEU B O 1
ATOM 1886 N N . ALA B 1 115 ? 11.375 -8.117 5.82 1 75.56 115 ALA B N 1
ATOM 1887 C CA . ALA B 1 115 ? 10.992 -6.957 5.023 1 75.56 115 ALA B CA 1
ATOM 1888 C C . ALA B 1 115 ? 9.539 -7.059 4.566 1 75.56 115 ALA B C 1
ATOM 1890 O O . ALA B 1 115 ? 8.969 -8.156 4.523 1 75.56 115 ALA B O 1
ATOM 1891 N N . ASP B 1 116 ? 8.945 -5.918 4.352 1 81.12 116 ASP B N 1
ATOM 1892 C CA . ASP B 1 116 ? 7.703 -5.801 3.6 1 81.12 116 ASP B CA 1
ATOM 1893 C C . ASP B 1 116 ? 7.938 -5.133 2.248 1 81.12 116 ASP B C 1
ATOM 1895 O O . ASP B 1 116 ? 8.625 -4.113 2.164 1 81.12 116 ASP B O 1
ATOM 1899 N N . LEU B 1 117 ? 7.426 -5.812 1.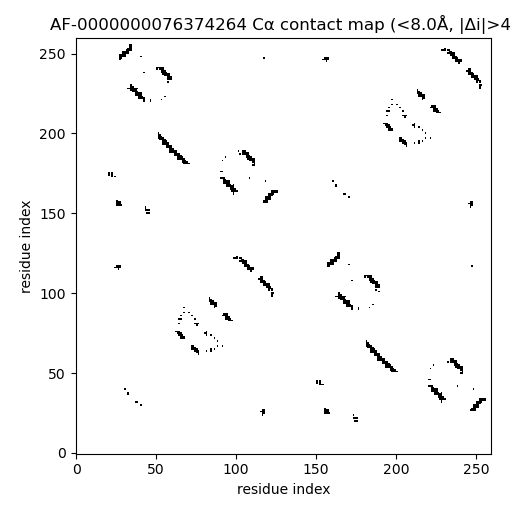195 1 82.62 117 LEU B N 1
ATOM 1900 C CA . LEU B 1 117 ? 7.398 -5.195 -0.127 1 82.62 117 LEU B CA 1
ATOM 1901 C C . LEU B 1 117 ? 5.973 -4.836 -0.53 1 82.62 117 LEU B C 1
ATOM 1903 O O . LEU B 1 117 ? 5.031 -5.562 -0.208 1 82.62 117 LEU B O 1
ATOM 1907 N N . TYR B 1 118 ? 5.906 -3.639 -1.218 1 84.25 118 TYR B N 1
ATOM 1908 C CA . TYR B 1 118 ? 4.594 -3.215 -1.69 1 84.25 118 TYR B CA 1
ATOM 1909 C C . TYR B 1 118 ? 4.562 -3.125 -3.211 1 84.25 118 TYR B C 1
ATOM 1911 O O . TYR B 1 118 ? 5.52 -2.65 -3.83 1 84.25 118 TYR B O 1
ATOM 1919 N N . LEU B 1 119 ? 3.475 -3.676 -3.807 1 83.94 119 LEU B N 1
ATOM 1920 C CA . LEU B 1 119 ? 3.25 -3.652 -5.246 1 83.94 119 LEU B CA 1
ATOM 1921 C C . LEU B 1 119 ? 1.945 -2.936 -5.582 1 83.94 119 LEU B C 1
ATOM 1923 O O . LEU B 1 119 ? 0.921 -3.17 -4.938 1 83.94 119 LEU B O 1
ATOM 1927 N N . ASN B 1 120 ? 2.127 -2.012 -6.496 1 82.5 120 ASN B N 1
ATOM 1928 C CA . ASN B 1 120 ? 0.925 -1.382 -7.031 1 82.5 120 ASN B CA 1
ATOM 1929 C C . ASN B 1 120 ? 0.448 -2.074 -8.305 1 82.5 120 ASN B C 1
ATOM 1931 O O . ASN B 1 120 ? 1.216 -2.23 -9.258 1 82.5 120 ASN B O 1
ATOM 1935 N N . SER B 1 121 ? -0.816 -2.51 -8.297 1 84.25 121 SER B N 1
ATOM 1936 C CA . SER B 1 121 ? -1.344 -3.23 -9.453 1 84.25 121 SER B CA 1
ATOM 1937 C C . SER B 1 121 ? -2.537 -2.504 -10.062 1 84.25 121 SER B C 1
ATOM 1939 O O . SER B 1 121 ? -3.383 -1.972 -9.336 1 84.25 121 SER B O 1
ATOM 1941 N N . ASN B 1 122 ? -2.471 -2.449 -11.445 1 83.88 122 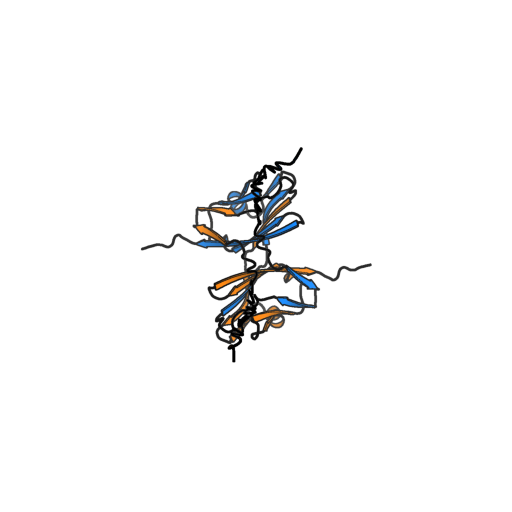ASN B N 1
ATOM 1942 C CA . ASN B 1 122 ? -3.545 -1.857 -12.234 1 83.88 122 ASN B CA 1
ATOM 1943 C C . ASN B 1 122 ? -4.016 -2.803 -13.336 1 83.88 122 ASN B C 1
ATOM 1945 O O . ASN B 1 122 ? -3.236 -3.182 -14.211 1 83.88 122 ASN B O 1
ATOM 1949 N N . TYR B 1 123 ? -5.332 -3.242 -13.133 1 87 123 TYR B N 1
ATOM 1950 C CA . TYR B 1 123 ? -5.879 -4.184 -14.102 1 87 123 TYR B CA 1
ATOM 1951 C C . TYR B 1 123 ? -7.074 -3.582 -14.836 1 87 123 TYR B C 1
ATOM 1953 O O . TYR B 1 123 ? -8.023 -3.109 -14.203 1 87 123 TYR B O 1
ATOM 1961 N N . SER B 1 124 ? -6.977 -3.438 -16.188 1 86.75 124 SER B N 1
ATOM 1962 C CA . SER B 1 124 ? -8 -2.789 -17.016 1 86.75 124 SER B CA 1
ATOM 1963 C C . SER B 1 124 ? -8.297 -3.594 -18.266 1 86.75 124 SER B C 1
ATOM 1965 O O . SER B 1 124 ? -7.492 -4.434 -18.672 1 86.75 124 SER B O 1
ATOM 1967 N N . PRO B 1 125 ? -9.555 -3.377 -18.719 1 85.75 125 PRO B N 1
ATOM 1968 C CA . PRO B 1 125 ? -9.859 -4.023 -20 1 85.75 125 PRO B CA 1
ATOM 1969 C C . PRO B 1 125 ? -8.945 -3.561 -21.141 1 85.75 125 PRO B C 1
ATOM 1971 O O . PRO B 1 125 ? -8.336 -2.494 -21.031 1 85.75 125 PRO B O 1
ATOM 1974 N N . LEU B 1 126 ? -8.602 -4.398 -22.078 1 74.12 126 LEU B N 1
ATOM 1975 C CA . LEU B 1 126 ? -7.879 -3.961 -23.266 1 74.12 126 LEU B CA 1
ATOM 1976 C C . LEU B 1 126 ? -8.523 -2.719 -23.859 1 74.12 126 LEU B C 1
ATOM 1978 O O . LEU B 1 126 ? -9.75 -2.592 -23.859 1 74.12 126 LEU B O 1
ATOM 1982 N N . PRO B 1 127 ? -7.633 -1.626 -23.875 1 63.72 127 PRO B N 1
ATOM 1983 C CA . PRO B 1 127 ? -8.25 -0.47 -24.531 1 63.72 127 PRO B CA 1
ATOM 1984 C C . PRO B 1 127 ? -8.914 -0.828 -25.859 1 63.72 127 PRO B C 1
ATOM 1986 O O . PRO B 1 127 ? -8.438 -1.723 -26.578 1 63.72 127 PRO B O 1
ATOM 1989 N N . ASN B 1 128 ? -10.242 -0.765 -25.938 1 59.31 128 ASN B N 1
ATOM 1990 C CA . ASN B 1 128 ? -10.812 -0.863 -27.281 1 59.31 128 ASN B CA 1
ATOM 1991 C C . ASN B 1 128 ? -10.078 0.03 -28.281 1 59.31 128 ASN B C 1
ATOM 1993 O O . ASN B 1 128 ? -9.984 1.242 -28.078 1 59.31 128 ASN B O 1
ATOM 1997 N N . PHE B 1 129 ? -8.953 -0.304 -28.734 1 47.31 129 PHE B N 1
ATOM 1998 C CA . PHE B 1 129 ? -8.562 0.508 -29.891 1 47.31 129 PHE B CA 1
ATOM 1999 C C . PHE B 1 129 ? -9.617 0.449 -30.984 1 47.31 129 PHE B C 1
ATOM 2001 O O . PHE B 1 129 ? -10.062 -0.634 -31.359 1 47.31 129 PHE B O 1
ATOM 2008 N N . PRO B 1 130 ? -10.117 1.623 -31.281 1 44.41 130 PRO B N 1
ATOM 2009 C CA . PRO B 1 130 ? -10.859 1.556 -32.562 1 44.41 130 PRO B CA 1
ATOM 2010 C C . PRO B 1 130 ? -10.008 1.013 -33.688 1 44.41 130 PRO B C 1
ATOM 2012 O O . PRO B 1 130 ? -8.781 1.146 -33.688 1 44.41 130 PRO B O 1
#

pLDDT: mean 75.2, std 22.83, range [21.61, 97.69]

Sequence (260 aa):
LSLCVSHSLSVCLTLSLSVSHTLSQCNAVVVVGTLGDTVQLPSPRGLSPEIDSVMWSHTSTAQKLAEYRKGKTEYYGTEEMRKRVTVHRENLTLQISDLRRTDTGVYRISIGSLADLYLNSNYSPLPNFPLSLCVSHSLSVCLTLSLSVSHTLSQCNAVVVVGTLGDTVQLPSPRGLSPEIDSVMWSHTSTAQKLAEYRKGKTEYYGTEEMRKRVTVHRENLTLQISDLRRTDTGVYRISIGSLADLYLNSNYSPLPNFP

Solvent-accessible surface area (backbone atoms only — not comparable to full-atom values): 15381 Å² total; per-residue (Å²): 133,90,66,94,69,83,77,82,80,78,80,79,79,75,79,73,80,71,76,69,75,68,54,75,66,25,47,45,50,76,44,79,43,46,55,60,36,70,47,71,46,86,45,69,70,75,69,53,92,76,66,53,33,39,37,37,27,39,29,55,64,64,42,57,44,37,35,39,44,79,91,40,79,49,74,37,73,52,73,72,52,41,74,30,52,46,75,43,78,89,70,61,27,44,32,40,41,63,34,45,66,85,68,36,33,44,33,39,39,33,38,57,94,76,45,66,40,45,34,38,34,51,40,44,69,72,75,79,70,129,127,91,79,79,76,76,78,78,80,78,78,79,78,76,79,74,78,72,77,70,75,69,53,76,66,27,46,44,52,74,45,77,46,44,54,60,35,70,46,72,48,85,46,67,71,72,68,53,92,76,65,52,32,39,38,38,27,42,26,58,62,63,42,56,43,37,34,39,44,80,92,40,79,49,75,35,72,53,72,73,53,41,74,29,51,46,77,42,78,89,71,61,28,45,32,40,40,62,33,46,66,86,68,37,36,43,32,41,38,33,38,58,92,77,44,64,39,44,33,39,35,52,42,44,69,74,76,79,70,129

Nearest PDB structures (foldseek):
  1a7b-assembly1_A  TM=4.272E-01  e=6.163E-03  Rattus norvegicus
  8odn-assembly1_A  TM=3.554E-01  e=6.197E+00  Pseudomonas aeruginosa PAO1
  1a7b-assembly1_A  TM=4.270E-01  e=7.205E-03  Rattus norvegicus
  1cdc-assembly1_A  TM=3.990E-01  e=1.042E-02  Rattus norvegicus
  8odn-assembly1_A  TM=3.566E-01  e=8.022E+00  Pseudomonas aeruginosa PAO1

Radius of gyration: 26.24 Å; Cα contacts (8 Å, |Δi|>4): 482; chains: 2; bounding box: 91×62×66 Å

InterPro domains:
  IPR013106 Immunoglobulin V-set domain [PF07686] (31-113)
  IPR013783 Immunoglobulin-like fold [G3DSA:2.60.40.10] (14-122)
  IPR015631 CD2/SLAM family receptor [PTHR12080] (27-111)
  IPR036179 Immunoglobulin-like domain superfamily [SSF48726] (30-111)

Foldseek 3Di:
DDDPPPPPPPPPPPPPPPPPPCPVQPADDDDDDDPPDDDDDDDDPPPDPPDDDDDDDDDDDDDFAWDDDPHDIDGDDDPVSVVQWDADPVVRDIGGPPDDQVPFAKDWDDDDVPGIGIDGDGDDDPPPPD/DPDPPPPPPPPPPPPPPPPPPCPVQPADDDDDDDPPDDDDDDDDPPPDPPDDDDDDDDDDDDDFAWDDDPHDIDGDDDPVSVVQWDADPVVRDIGGPPDDQVPFAKDWDDDDVPDIGIDGDGDDDPPPDD

Secondary structure (DSSP, 8-state):
----------------------------EEEEEETTS-EEE---TT--TT--EEEEEEE--EEEEEEEETTEEEE-S-HHHHHHEEEETTTTEEEE-S--GGG-EEEEEEETTTEEEEEEEEEE------/----------------------------EEEEEETTS-EEE---TT--TT--EEEEEEE--EEEEEEEETTEEEE-S-HHHHHHEEEETTTTEEEE-S--GGG-EEEEEEETTTEEEEEEEEEE------